Protein AF-C5LX23-F1 (afdb_monomer)

Sequence (315 aa):
GFYSQELVQLIERALPSSRPPINKESCIDGDNPIATDISQHPRLLVDLLNVLSRQRHFPPKFITAVEELINAANINSSAYSSNMTTNDWIRAFEIHLCAAVEGPPTVRKYLTQNDDVKAFFADNTSFVWYASQERDRTNFLHSDTCMQLNEAINALGWPLSLGNQLAEVYHLDMITSLNQPDSTSSSSNPSVLGSSLNYQQAGKRTAIVCIKEEDELRWYSPITRGQHQSTLDDPHNNIRLGHTRVMIGNSLTKVRHLHSLGWKVIPLWLSEWSELHTVDDRCKYLVERAQEAYAIGPATTDVYTSPIQQFNEAL

Nearest PDB structures (foldseek):
  8f6q-assembly1_A  TM=3.246E-01  e=2.254E+00  synthetic construct
  6epd-assembly1_Q  TM=2.650E-01  e=2.367E+00  Rattus norvegicus

pLDDT: mean 75.26, std 20.61, range [34.22, 97.5]

Foldseek 3Di:
DPDDPVVLVVLVVLQDDPDDPDPPDDDDDDDDPCSPNCLVVLLVLLVSLLVCLQVLHQDPSSLVSLVSSLVSCVVCVPVNVVNADLVSLLSNLSSLLSCCQRNDPVSVCCCLPPPSNLCSNVVGRLVSNLVVQVVVLVVLCPDPVLVLVVLLCVVVVPQKDQQPDQDLRHRFGIKRPPPPPPPVPDDDDDDDDDDDPPCVVVVAIETEDEQEPVQKDFDDDPPPPPDDDDDPPDPPPPVPVPGPIDGHDPSVSVCSSCLLVRYQYQYDYVVVVVPDDDSVSVNVVSVVSSVVSVVVHRDPHPPDDSSSVVSVVVD

Secondary structure (DSSP, 8-state):
--S-HHHHHHHHHHSPP-PPP--S-------------GGG-HHHHHHHHHHHHHTT---THHHHHHHHHHHHHHHSHHHHHHH--HHHHHHHHHHHHHHHHHS-HHHHHHHHH-HHHHHHHIIIIIHHHHHHHHHHHHHHHTSHHHHHHHHHHHHHT--EEE--S-BTTB--SEEE-TTS--GGGS-------S----GGGTTS-EEEEEE-GGGEE-------TT---S-S--TT-----TT--EE-HHHHHHHHHHHHTT-EEEEEEHHHHHT--SHHHHHHHHHHHHHHHHHH-S--------HHHHHHT--

Organism: Perkinsus marinus (strain ATCC 50983 / TXsc) (NCBI:txid423536)

Solvent-accessible surface area (backbone atoms only — not comparable to full-atom values): 19033 Å² total; per-residue (Å²): 118,97,66,56,73,67,54,55,52,52,53,59,68,61,44,59,70,86,73,71,82,82,69,94,77,75,92,80,91,72,97,62,79,82,72,70,62,46,71,81,37,59,63,60,48,39,51,51,47,31,55,30,29,77,60,64,48,77,57,89,48,48,61,56,41,51,49,44,55,51,49,42,42,69,78,37,44,69,66,42,55,75,70,48,50,74,68,50,32,32,41,46,38,46,30,53,53,37,26,60,72,64,36,56,71,70,56,19,49,47,59,76,67,35,63,71,52,42,48,49,40,55,77,69,12,42,62,61,36,52,54,48,36,53,47,52,45,52,52,42,70,76,30,69,64,43,55,54,48,52,51,24,37,59,74,69,66,49,71,59,40,70,40,88,52,63,61,94,79,44,62,40,62,28,26,45,60,84,80,62,74,80,74,84,82,70,82,93,80,92,80,86,90,78,87,74,73,81,62,87,62,75,85,57,52,33,33,38,42,76,34,51,64,92,25,48,42,77,84,67,78,82,82,68,88,83,66,89,85,81,76,92,83,46,96,84,62,72,78,70,71,73,84,58,72,40,72,32,68,66,52,37,54,52,52,51,50,40,24,66,72,58,28,42,60,27,70,40,49,47,67,66,53,71,73,47,89,46,60,66,56,43,37,53,49,52,52,52,36,44,51,54,39,57,72,70,48,63,60,86,76,70,89,68,76,62,66,60,60,59,49,64,74,69,108

Mean predicted aligned error: 11.94 Å

InterPro domains:
  IPR013584 RAP domain [PF08373] (245-288)
  IPR013584 RAP domain [SM00952] (234-289)

Radius of gyration: 23.72 Å; Cα contacts (8 Å, |Δi|>4): 310; chains: 1; bounding box: 56×61×71 Å

Structure (mmCIF, N/CA/C/O backbone):
data_AF-C5LX23-F1
#
_entry.id   AF-C5LX23-F1
#
loop_
_atom_site.group_PDB
_atom_site.id
_atom_site.type_symbol
_atom_site.label_atom_id
_atom_site.label_alt_id
_atom_site.label_comp_id
_atom_site.label_asym_id
_atom_site.label_entity_id
_atom_site.label_seq_id
_atom_site.pdbx_PDB_ins_code
_atom_site.Cartn_x
_atom_site.Cartn_y
_atom_site.Cartn_z
_atom_site.occupancy
_atom_site.B_iso_or_equiv
_atom_site.auth_seq_id
_atom_site.auth_comp_id
_atom_site.auth_asym_id
_atom_site.auth_atom_id
_atom_site.pdbx_PDB_model_num
ATOM 1 N N . GLY A 1 1 ? -11.612 4.494 -10.339 1.00 50.00 1 GLY A N 1
ATOM 2 C CA . GLY A 1 1 ? -10.227 5.001 -10.371 1.00 50.00 1 GLY A CA 1
ATOM 3 C C . GLY A 1 1 ? -10.259 6.496 -10.142 1.00 50.00 1 GLY A C 1
ATOM 4 O O . GLY A 1 1 ? -11.200 7.122 -10.604 1.00 50.00 1 GLY A O 1
ATOM 5 N N . PHE A 1 2 ? -9.300 7.041 -9.392 1.00 54.28 2 PHE A N 1
ATOM 6 C CA . PHE A 1 2 ? -9.324 8.433 -8.911 1.00 54.28 2 PHE A CA 1
ATOM 7 C C . PHE A 1 2 ? -8.905 9.485 -9.946 1.00 54.28 2 PHE A C 1
ATOM 9 O O . PHE A 1 2 ? -9.116 10.670 -9.722 1.00 54.28 2 PHE A O 1
ATOM 16 N N . TYR A 1 3 ? -8.353 9.067 -11.082 1.00 61.72 3 TYR A N 1
ATOM 17 C CA . TYR A 1 3 ? -7.909 9.974 -12.134 1.00 61.72 3 TYR A CA 1
ATOM 18 C C . TYR A 1 3 ? -8.867 9.963 -13.327 1.00 61.72 3 TYR A C 1
ATOM 20 O O . TYR A 1 3 ? -9.489 8.939 -13.627 1.00 61.72 3 TYR A O 1
ATOM 28 N N . SER A 1 4 ? -8.989 11.106 -14.007 1.00 71.69 4 SER A N 1
ATOM 29 C CA . SER A 1 4 ? -9.787 11.211 -15.228 1.00 71.69 4 SER A CA 1
ATOM 30 C C . SER A 1 4 ? -9.208 10.307 -16.321 1.00 71.69 4 SER A C 1
ATOM 32 O O . SER A 1 4 ? -7.999 10.087 -16.399 1.00 71.69 4 SER A O 1
ATOM 34 N N . GLN A 1 5 ? -10.075 9.791 -17.195 1.00 72.19 5 GLN A N 1
ATOM 35 C CA . GLN A 1 5 ? -9.656 9.018 -18.370 1.00 72.19 5 GLN A CA 1
ATOM 36 C C . GLN A 1 5 ? -8.670 9.809 -19.249 1.00 72.19 5 GLN A C 1
ATOM 38 O O . GLN A 1 5 ? -7.764 9.229 -19.836 1.00 72.19 5 GLN A O 1
ATOM 43 N N . GLU A 1 6 ? -8.807 11.136 -19.278 1.00 70.31 6 GLU A N 1
ATOM 44 C CA . GLU A 1 6 ? -7.893 12.054 -19.960 1.00 70.31 6 GLU A CA 1
ATOM 45 C C . GLU A 1 6 ? -6.482 12.028 -19.365 1.00 70.31 6 GLU A C 1
ATOM 47 O O . GLU A 1 6 ? -5.512 11.990 -20.118 1.00 70.31 6 GLU A O 1
ATOM 52 N N . LEU A 1 7 ? -6.343 11.987 -18.032 1.00 71.06 7 LEU A N 1
ATOM 53 C CA . LEU A 1 7 ? -5.024 11.886 -17.408 1.00 71.06 7 LEU A CA 1
ATOM 54 C C . LEU A 1 7 ? -4.378 10.532 -17.702 1.00 71.06 7 LEU A C 1
ATOM 56 O O . LEU A 1 7 ? -3.195 10.484 -18.017 1.00 71.06 7 LEU A O 1
ATOM 60 N N . VAL A 1 8 ? -5.148 9.442 -17.653 1.00 73.31 8 VAL A N 1
ATOM 61 C CA . VAL A 1 8 ? -4.633 8.108 -18.001 1.00 73.31 8 VAL A CA 1
ATOM 62 C C . VAL A 1 8 ? -4.129 8.088 -19.447 1.00 73.31 8 VAL A C 1
ATOM 64 O O . VAL A 1 8 ? -3.022 7.625 -19.700 1.00 73.31 8 VAL A O 1
ATOM 67 N N . GLN A 1 9 ? -4.880 8.669 -20.386 1.00 76.94 9 GLN A N 1
ATOM 68 C CA . GLN A 1 9 ? -4.447 8.796 -21.782 1.00 76.94 9 GLN A CA 1
ATOM 69 C C . GLN A 1 9 ? -3.207 9.687 -21.939 1.00 76.94 9 GLN A C 1
ATOM 71 O O . GLN A 1 9 ? -2.347 9.402 -22.771 1.00 76.94 9 GLN A O 1
ATOM 76 N N . LEU A 1 10 ? -3.093 10.762 -21.154 1.00 74.69 10 LEU A N 1
ATOM 77 C CA . LEU A 1 10 ? -1.909 11.620 -21.156 1.00 74.69 10 LEU A CA 1
ATOM 78 C C . LEU A 1 10 ? -0.673 10.855 -20.659 1.00 74.69 10 LEU A C 1
ATOM 80 O O . LEU A 1 10 ? 0.381 10.923 -21.287 1.00 74.69 10 LEU A O 1
ATOM 84 N N . ILE A 1 11 ? -0.829 10.077 -19.586 1.00 75.00 11 ILE A N 1
ATOM 85 C CA . ILE A 1 11 ? 0.209 9.201 -19.032 1.00 75.00 11 ILE A CA 1
ATOM 86 C C . ILE A 1 11 ? 0.632 8.148 -20.066 1.00 75.00 11 ILE A C 1
ATOM 88 O O . ILE A 1 11 ? 1.821 7.970 -20.311 1.00 75.00 11 ILE A O 1
ATOM 92 N N . GLU A 1 12 ? -0.315 7.491 -20.738 1.00 77.38 12 GLU A N 1
ATOM 93 C CA . GLU A 1 12 ? -0.017 6.504 -21.787 1.00 77.38 12 GLU A CA 1
ATOM 94 C C . GLU A 1 12 ? 0.739 7.091 -22.984 1.00 77.38 12 GLU A C 1
ATOM 96 O O . GLU A 1 12 ? 1.573 6.412 -23.590 1.00 77.38 12 GLU A O 1
ATOM 101 N N . ARG A 1 13 ? 0.445 8.345 -23.351 1.00 80.31 13 ARG A N 1
ATOM 102 C CA . ARG A 1 13 ? 1.173 9.060 -24.411 1.00 80.31 13 ARG A CA 1
ATOM 103 C C . ARG A 1 13 ? 2.596 9.406 -23.993 1.00 80.31 13 ARG A C 1
ATOM 105 O O . ARG A 1 13 ? 3.468 9.433 -24.854 1.00 80.31 13 ARG A O 1
ATOM 112 N N . ALA A 1 14 ? 2.811 9.650 -22.703 1.00 78.44 14 ALA A N 1
ATOM 113 C CA . ALA A 1 14 ? 4.125 9.911 -22.131 1.00 78.44 14 ALA A CA 1
ATOM 114 C C . ALA A 1 14 ? 4.976 8.634 -22.002 1.00 78.44 14 ALA A C 1
ATOM 116 O O . ALA A 1 14 ? 6.200 8.725 -21.937 1.00 78.44 14 ALA A O 1
ATOM 117 N N . LEU A 1 15 ? 4.357 7.444 -21.990 1.00 78.88 15 LEU A N 1
ATOM 118 C CA . LEU A 1 15 ? 5.107 6.193 -21.962 1.00 78.88 15 LEU A CA 1
ATOM 119 C C . LEU A 1 15 ? 5.906 5.989 -23.258 1.00 78.88 15 LEU A C 1
ATOM 121 O O . LEU A 1 15 ? 5.377 6.204 -24.361 1.00 78.88 15 LEU A O 1
ATOM 125 N N . PRO A 1 16 ? 7.146 5.493 -23.135 1.00 73.62 16 PRO A N 1
ATOM 126 C CA . PRO A 1 16 ? 7.976 5.178 -24.280 1.00 73.62 16 PRO A CA 1
ATOM 127 C C . PRO A 1 16 ? 7.274 4.210 -25.230 1.00 73.62 16 PRO A C 1
ATOM 129 O O . PRO A 1 16 ? 6.561 3.285 -24.834 1.00 73.62 16 PRO A O 1
ATOM 132 N N . SER A 1 17 ? 7.461 4.453 -26.521 1.00 74.06 17 SER A N 1
ATOM 133 C CA . SER A 1 17 ? 7.026 3.528 -27.564 1.00 74.06 17 SER A CA 1
ATOM 134 C C . SER A 1 17 ? 8.221 2.670 -27.946 1.00 74.06 17 SER A C 1
ATOM 136 O O . SER A 1 17 ? 9.327 3.198 -28.035 1.00 74.06 17 SER A O 1
ATOM 138 N N . SER A 1 18 ? 8.000 1.378 -28.200 1.00 59.44 18 SER A N 1
ATOM 139 C CA . SER A 1 18 ? 9.040 0.469 -28.688 1.00 59.44 18 SER A CA 1
ATOM 140 C C . SER A 1 18 ? 9.802 1.131 -29.836 1.00 59.44 18 SER A C 1
ATOM 142 O O . SER A 1 18 ? 9.225 1.352 -30.908 1.00 59.44 18 SER A O 1
ATOM 144 N N . ARG A 1 19 ? 11.072 1.492 -29.615 1.00 53.44 19 ARG A N 1
ATOM 145 C CA . ARG A 1 19 ? 11.899 2.030 -30.695 1.00 53.44 19 ARG A CA 1
ATOM 146 C C . ARG A 1 19 ? 12.062 0.923 -31.737 1.00 53.44 19 ARG A C 1
ATOM 148 O O . ARG A 1 19 ? 12.474 -0.178 -31.366 1.00 53.44 19 ARG A O 1
ATOM 155 N N . PRO A 1 20 ? 11.758 1.165 -33.024 1.00 44.88 20 PRO A N 1
ATOM 156 C CA . PRO A 1 20 ? 12.235 0.263 -34.059 1.00 44.88 20 PRO A CA 1
ATOM 157 C C . PRO A 1 20 ? 13.770 0.191 -33.960 1.00 44.88 20 PRO A C 1
ATOM 159 O O . PRO A 1 20 ? 14.397 1.185 -33.571 1.00 44.88 20 PRO A O 1
ATOM 162 N N . PRO A 1 21 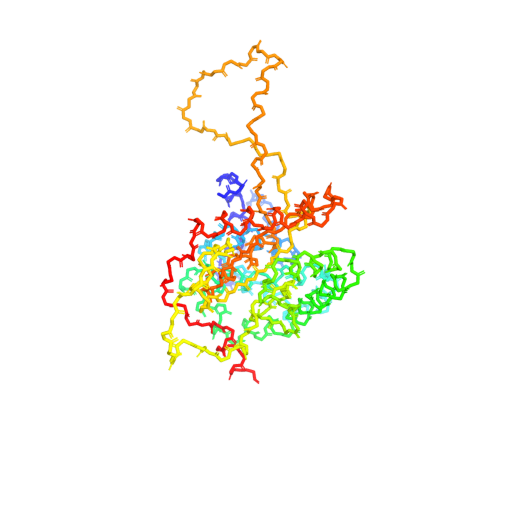? 14.390 -0.963 -34.267 1.00 40.81 21 PRO A N 1
ATOM 163 C CA . PRO A 1 21 ? 15.842 -1.078 -34.269 1.00 40.81 21 PRO A CA 1
ATOM 164 C C . PRO A 1 21 ? 16.421 0.051 -35.123 1.00 40.81 21 PRO A C 1
ATOM 166 O O . PRO A 1 21 ? 15.985 0.268 -36.254 1.00 40.81 21 PRO A O 1
ATOM 169 N N . ILE A 1 22 ? 17.349 0.812 -34.541 1.00 40.28 22 ILE A N 1
ATOM 170 C CA . ILE A 1 22 ? 17.957 1.984 -35.171 1.00 40.28 22 ILE A CA 1
ATOM 171 C C . ILE A 1 22 ? 18.726 1.506 -36.408 1.00 40.28 22 ILE A C 1
ATOM 173 O O . ILE A 1 22 ? 19.881 1.092 -36.314 1.00 40.28 22 ILE A O 1
ATOM 177 N N . ASN A 1 23 ? 18.093 1.580 -37.578 1.00 38.31 23 ASN A N 1
ATOM 178 C CA . ASN A 1 23 ? 18.816 1.668 -38.836 1.00 38.31 23 ASN A CA 1
ATOM 179 C C . ASN A 1 23 ? 19.460 3.055 -38.857 1.00 38.31 23 ASN A C 1
ATOM 181 O O . ASN A 1 23 ? 18.770 4.070 -38.819 1.00 38.31 23 ASN A O 1
ATOM 185 N N . LYS A 1 24 ? 20.794 3.092 -38.857 1.00 43.50 24 LYS A N 1
ATOM 186 C CA . LYS A 1 24 ? 21.628 4.298 -38.712 1.00 43.50 24 LYS A CA 1
ATOM 187 C C . LYS A 1 24 ? 21.532 5.314 -39.867 1.00 43.50 24 LYS A C 1
ATOM 189 O O . LYS A 1 24 ? 22.394 6.178 -39.975 1.00 43.50 24 LYS A O 1
ATOM 194 N N . GLU A 1 25 ? 20.510 5.266 -40.712 1.00 46.25 25 GLU A N 1
ATOM 195 C CA . GLU A 1 25 ? 20.443 6.077 -41.929 1.00 46.25 25 GLU A CA 1
ATOM 196 C C . GLU A 1 25 ? 19.033 6.625 -42.171 1.00 46.25 25 GLU A C 1
ATOM 198 O O . GLU A 1 25 ? 18.275 6.071 -42.956 1.00 46.25 25 GLU A O 1
ATOM 203 N N . SER A 1 26 ? 18.680 7.733 -41.515 1.00 41.72 26 SER A N 1
ATOM 204 C CA . SER A 1 26 ? 17.837 8.770 -42.133 1.00 41.72 26 SER A CA 1
ATOM 205 C C . SER A 1 26 ? 17.769 10.012 -41.243 1.00 41.72 26 SER A C 1
ATOM 207 O O . SER A 1 26 ? 17.066 10.033 -40.232 1.00 41.72 26 SER A O 1
ATOM 209 N N . CYS A 1 27 ? 18.480 11.063 -41.644 1.00 50.03 27 CYS A N 1
ATOM 210 C CA . CYS A 1 27 ? 18.099 12.435 -41.323 1.00 50.03 27 CYS A CA 1
ATOM 211 C C . CYS A 1 27 ? 16.785 12.745 -42.051 1.00 50.03 27 CYS A C 1
ATOM 213 O O . CYS A 1 27 ? 16.687 12.386 -43.220 1.00 50.03 27 CYS A O 1
ATOM 215 N N . ILE A 1 28 ? 15.828 13.416 -41.406 1.00 46.16 28 ILE A N 1
ATOM 216 C CA . ILE A 1 28 ? 14.979 14.467 -41.998 1.00 46.16 28 ILE A CA 1
ATOM 217 C C . ILE A 1 28 ? 14.244 15.192 -40.862 1.00 46.16 28 ILE A C 1
ATOM 219 O O . ILE A 1 28 ? 13.660 14.571 -39.973 1.00 46.16 28 ILE A O 1
ATOM 223 N N . ASP A 1 29 ? 14.314 16.517 -40.948 1.00 46.44 29 ASP A N 1
ATOM 224 C CA . ASP A 1 29 ? 13.649 17.526 -40.135 1.00 46.44 29 ASP A CA 1
ATOM 225 C C . ASP A 1 29 ? 12.117 17.426 -40.154 1.00 46.44 29 ASP A C 1
ATOM 227 O O . ASP A 1 29 ? 11.488 17.220 -41.194 1.00 46.44 29 ASP A O 1
ATOM 231 N N . GLY A 1 30 ? 11.516 17.679 -38.996 1.00 43.47 30 GLY A N 1
ATOM 232 C CA . GLY A 1 30 ? 10.097 17.964 -38.840 1.00 43.47 30 GLY A CA 1
ATOM 233 C C . GLY A 1 30 ? 9.795 18.234 -37.372 1.00 43.47 30 GLY A C 1
ATOM 234 O O . GLY A 1 30 ? 10.026 17.354 -36.545 1.00 43.47 30 GLY A O 1
ATOM 235 N N . ASP A 1 31 ? 9.318 19.445 -37.068 1.00 45.16 31 ASP A N 1
ATOM 236 C CA . ASP A 1 31 ? 8.918 19.932 -35.741 1.00 45.16 31 ASP A CA 1
ATOM 237 C C . ASP A 1 31 ? 7.881 19.005 -35.085 1.00 45.16 31 ASP A C 1
ATOM 239 O O . ASP A 1 31 ? 6.674 19.250 -35.101 1.00 45.16 31 ASP A O 1
ATOM 243 N N . ASN A 1 32 ? 8.350 17.914 -34.489 1.00 45.19 32 ASN A N 1
ATOM 244 C CA . ASN A 1 32 ? 7.603 17.197 -33.476 1.00 45.19 32 ASN A CA 1
ATOM 245 C C . ASN A 1 32 ? 7.859 17.906 -32.145 1.00 45.19 32 ASN A C 1
ATOM 247 O O . ASN A 1 32 ? 9.020 18.189 -31.829 1.00 45.19 32 ASN A O 1
ATOM 251 N N . PRO A 1 33 ? 6.810 18.192 -31.349 1.00 44.25 33 PRO A N 1
ATOM 252 C CA . PRO A 1 33 ? 7.003 18.704 -30.002 1.00 44.25 33 PRO A CA 1
ATOM 253 C C . PRO A 1 33 ? 7.965 17.756 -29.303 1.00 44.25 33 PRO A C 1
ATOM 255 O O . PRO A 1 33 ? 7.766 16.544 -29.378 1.00 44.25 33 PRO A O 1
ATOM 258 N N . ILE A 1 34 ? 9.022 18.320 -28.714 1.00 42.41 34 ILE A N 1
ATOM 259 C CA . ILE A 1 34 ? 10.090 17.618 -28.002 1.00 42.41 34 ILE A CA 1
ATOM 260 C C . ILE A 1 34 ? 9.422 16.595 -27.083 1.00 42.41 34 ILE A C 1
ATOM 262 O O . ILE A 1 34 ? 8.963 16.925 -25.991 1.00 42.41 34 ILE A O 1
ATOM 266 N N . ALA A 1 35 ? 9.297 15.358 -27.560 1.00 49.56 35 ALA A N 1
ATOM 267 C CA . ALA A 1 35 ? 8.923 14.234 -26.739 1.00 49.56 35 ALA A CA 1
ATOM 268 C C . ALA A 1 35 ? 10.180 13.991 -25.927 1.00 49.56 35 ALA A C 1
ATOM 270 O O . ALA A 1 35 ? 11.081 13.279 -26.369 1.00 49.56 35 ALA A O 1
ATOM 271 N N . THR A 1 36 ? 10.303 14.726 -24.820 1.00 56.09 36 THR A N 1
ATOM 272 C CA . THR A 1 36 ? 11.405 14.572 -23.887 1.00 56.09 36 THR A CA 1
ATOM 273 C C . THR A 1 36 ? 11.480 13.091 -23.586 1.00 56.09 36 THR A C 1
ATOM 275 O O . THR A 1 36 ? 10.500 12.502 -23.130 1.00 56.09 36 THR A O 1
ATOM 278 N N . ASP A 1 37 ? 12.604 12.490 -23.959 1.00 69.44 37 ASP A N 1
ATOM 279 C CA . ASP A 1 37 ? 12.843 11.064 -23.842 1.00 69.44 37 ASP A CA 1
ATOM 280 C C . ASP A 1 37 ? 12.725 10.709 -22.359 1.00 69.44 37 ASP A C 1
ATOM 282 O O . ASP A 1 37 ? 13.645 10.953 -21.582 1.00 69.44 37 ASP A O 1
ATOM 286 N N . ILE A 1 38 ? 11.547 10.241 -21.932 1.00 71.69 38 ILE A N 1
ATOM 287 C CA . ILE A 1 38 ? 11.219 10.035 -20.513 1.00 71.69 38 ILE A CA 1
ATOM 288 C C . ILE A 1 38 ? 12.176 9.025 -19.870 1.00 71.69 38 ILE A C 1
ATOM 290 O O . ILE A 1 38 ? 12.400 9.075 -18.661 1.00 71.69 38 ILE A O 1
ATOM 294 N N . SER A 1 39 ? 12.817 8.188 -20.690 1.00 67.62 39 SER A N 1
ATOM 295 C CA . SER A 1 39 ? 13.914 7.300 -20.304 1.00 67.62 39 SER A CA 1
ATOM 296 C C . SER A 1 39 ? 15.119 8.039 -19.692 1.00 67.62 39 SER A C 1
ATOM 298 O O . SER A 1 39 ? 15.841 7.471 -18.875 1.00 67.62 39 SER A O 1
ATOM 300 N N . GLN A 1 40 ? 15.309 9.327 -20.002 1.00 77.19 40 GLN A N 1
ATOM 301 C CA . GLN A 1 40 ? 16.340 10.192 -19.411 1.00 77.19 40 GLN A CA 1
ATOM 302 C C . GLN A 1 40 ? 15.930 10.759 -18.040 1.00 77.19 40 GLN A C 1
ATOM 304 O O . GLN A 1 40 ? 16.747 11.362 -17.342 1.00 77.19 40 GLN A O 1
ATOM 309 N N . HIS A 1 41 ? 14.677 10.552 -17.627 1.00 85.94 41 HIS A N 1
ATOM 310 C CA . HIS A 1 41 ? 14.108 11.043 -16.374 1.00 85.94 41 HIS A CA 1
ATOM 311 C C . HIS A 1 41 ? 13.521 9.888 -15.546 1.00 85.94 41 HIS A C 1
ATOM 313 O O . HIS A 1 41 ? 12.300 9.784 -15.394 1.00 85.94 41 HIS A O 1
ATOM 319 N N . PRO A 1 42 ? 14.370 9.035 -14.943 1.00 87.88 42 PRO A N 1
ATOM 320 C CA . PRO A 1 42 ? 13.928 7.797 -14.298 1.00 87.88 42 PRO A CA 1
ATOM 321 C C . PRO A 1 42 ? 12.912 8.010 -13.173 1.00 87.88 42 PRO A C 1
ATOM 323 O O . PRO A 1 42 ? 11.989 7.218 -13.020 1.00 87.88 42 PRO A O 1
ATOM 326 N N . ARG A 1 43 ? 13.002 9.126 -12.440 1.00 91.19 43 ARG A N 1
ATOM 327 C CA . ARG A 1 43 ? 12.016 9.483 -11.407 1.00 91.19 43 ARG A CA 1
ATOM 328 C C . ARG A 1 43 ? 10.609 9.659 -11.979 1.00 91.19 43 ARG A C 1
ATOM 330 O O . ARG A 1 43 ? 9.655 9.134 -11.418 1.00 91.19 43 ARG A O 1
ATOM 337 N N . LEU A 1 44 ? 10.487 10.362 -13.110 1.00 89.94 44 LEU A N 1
ATOM 338 C CA . LEU A 1 44 ? 9.198 10.570 -13.776 1.00 89.94 44 LEU A CA 1
ATOM 339 C C . LEU A 1 44 ? 8.638 9.246 -14.295 1.00 89.94 44 LEU A C 1
ATOM 341 O O . LEU A 1 44 ? 7.443 8.998 -14.166 1.00 89.94 44 LEU A O 1
ATOM 345 N N . LEU A 1 45 ? 9.499 8.383 -14.841 1.00 91.75 45 LEU A N 1
ATOM 346 C CA . LEU A 1 45 ? 9.102 7.053 -15.293 1.00 91.75 45 LEU A CA 1
ATOM 347 C C . LEU A 1 45 ? 8.577 6.192 -14.132 1.00 91.75 45 LEU A C 1
ATOM 349 O O . LEU A 1 45 ? 7.518 5.580 -14.263 1.00 91.75 45 LEU A O 1
ATOM 353 N N . VAL A 1 46 ? 9.258 6.203 -12.978 1.00 94.12 46 VAL A N 1
ATOM 354 C CA . VAL A 1 46 ? 8.791 5.529 -11.753 1.00 94.12 46 VAL A CA 1
ATOM 355 C C . VAL A 1 46 ? 7.463 6.100 -11.273 1.00 94.12 46 VAL A C 1
ATOM 357 O O . VAL A 1 46 ? 6.557 5.331 -10.962 1.00 94.12 46 VAL A O 1
ATOM 360 N N . ASP A 1 47 ? 7.309 7.423 -11.247 1.00 92.06 47 ASP A N 1
ATOM 361 C CA . ASP A 1 47 ? 6.059 8.070 -10.843 1.00 92.06 47 ASP A CA 1
ATOM 362 C C . ASP A 1 47 ? 4.889 7.655 -11.741 1.00 92.06 47 ASP A C 1
ATOM 364 O O . ASP A 1 47 ? 3.833 7.259 -11.240 1.00 92.06 47 ASP A O 1
ATOM 368 N N . LEU A 1 48 ? 5.089 7.681 -13.061 1.00 92.31 48 LEU A N 1
ATOM 369 C CA . LEU A 1 48 ? 4.084 7.275 -14.043 1.00 92.31 48 LEU A CA 1
ATOM 370 C C . LEU A 1 48 ? 3.702 5.802 -13.866 1.00 92.31 48 LEU A C 1
ATOM 372 O O . LEU A 1 48 ? 2.521 5.484 -13.730 1.00 92.31 48 LEU A O 1
ATOM 376 N N . LEU A 1 49 ? 4.686 4.902 -13.815 1.00 94.50 49 LEU A N 1
ATOM 377 C CA . LEU A 1 49 ? 4.449 3.469 -13.627 1.00 94.50 49 LEU A CA 1
ATOM 378 C C . LEU A 1 49 ? 3.776 3.160 -12.279 1.00 94.50 49 LEU A C 1
ATOM 380 O O . LEU A 1 49 ? 2.901 2.292 -12.206 1.00 94.50 49 LEU A O 1
ATOM 384 N N . ASN A 1 50 ? 4.131 3.879 -11.215 1.00 93.62 50 ASN A N 1
ATOM 385 C CA . ASN A 1 50 ? 3.514 3.727 -9.899 1.00 93.62 50 ASN A CA 1
ATOM 386 C C . ASN A 1 50 ? 2.046 4.185 -9.910 1.00 93.62 50 ASN A C 1
ATOM 388 O O . ASN A 1 50 ? 1.176 3.478 -9.404 1.00 93.62 50 ASN A O 1
ATOM 392 N N . VAL A 1 51 ? 1.729 5.320 -10.544 1.00 90.81 51 VAL A N 1
ATOM 393 C CA . VAL A 1 51 ? 0.332 5.762 -10.716 1.00 90.81 51 VAL A CA 1
ATOM 394 C C . VAL A 1 51 ? -0.469 4.718 -11.494 1.00 90.81 51 VAL A C 1
ATOM 396 O O . VAL A 1 51 ? -1.533 4.295 -11.040 1.00 90.81 51 VAL A O 1
ATOM 399 N N . LEU A 1 52 ? 0.062 4.251 -12.625 1.00 92.56 52 LEU A N 1
ATOM 400 C CA . LEU A 1 52 ? -0.586 3.248 -13.469 1.00 92.56 52 LEU A CA 1
ATOM 401 C C . LEU A 1 52 ? -0.873 1.944 -12.716 1.00 92.56 52 LEU A C 1
ATOM 403 O O . LEU A 1 52 ? -2.009 1.461 -12.702 1.00 92.56 52 LEU A O 1
ATOM 407 N N . SER A 1 53 ? 0.137 1.412 -12.031 1.00 92.31 53 SER A N 1
ATOM 408 C CA . SER A 1 53 ? 0.024 0.157 -11.289 1.00 92.31 53 SER A CA 1
ATOM 409 C C . SER A 1 53 ? -0.975 0.251 -10.128 1.00 92.31 53 SER A C 1
ATOM 411 O O . SER A 1 53 ? -1.837 -0.620 -10.005 1.00 92.31 53 SER A O 1
ATOM 413 N N . ARG A 1 54 ? -0.985 1.348 -9.357 1.00 88.06 54 ARG A N 1
ATOM 414 C CA . ARG A 1 54 ? -1.979 1.593 -8.285 1.00 88.06 54 ARG A CA 1
ATOM 415 C C . ARG A 1 54 ? -3.415 1.705 -8.797 1.00 88.06 54 ARG A C 1
ATOM 417 O O . ARG A 1 54 ? -4.375 1.381 -8.090 1.00 88.06 54 ARG A O 1
ATOM 424 N N . GLN A 1 55 ? -3.583 2.171 -10.031 1.00 86.31 55 GLN A N 1
ATOM 425 C CA . GLN A 1 55 ? -4.883 2.240 -10.692 1.00 86.31 55 GLN A CA 1
ATOM 426 C C . GLN A 1 55 ? -5.335 0.919 -11.316 1.00 86.31 55 GLN A C 1
ATOM 428 O O . GLN A 1 55 ? -6.450 0.874 -11.840 1.00 86.31 55 GLN A O 1
ATOM 433 N N . ARG A 1 56 ? -4.514 -0.138 -11.255 1.00 89.56 56 ARG A N 1
ATOM 434 C CA . ARG A 1 56 ? -4.707 -1.390 -12.003 1.00 89.56 56 ARG A CA 1
ATOM 435 C C . ARG A 1 56 ? -4.765 -1.168 -13.516 1.00 89.56 56 ARG A C 1
ATOM 437 O O . ARG A 1 56 ? -5.436 -1.909 -14.232 1.00 89.56 56 ARG A O 1
ATOM 444 N N . HIS A 1 57 ? -4.096 -0.124 -13.999 1.00 91.19 57 HIS A N 1
ATOM 445 C CA . HIS A 1 57 ? -4.064 0.217 -15.412 1.00 91.19 57 HIS A CA 1
ATOM 446 C C . HIS A 1 57 ? -2.733 -0.213 -16.012 1.00 91.19 57 HIS A C 1
ATOM 448 O O . HIS A 1 57 ? -1.703 0.411 -15.777 1.00 91.19 57 HIS A O 1
ATOM 454 N N . PHE A 1 58 ? -2.757 -1.292 -16.789 1.00 93.50 58 PHE A N 1
ATOM 455 C CA . PHE A 1 58 ? -1.561 -1.893 -17.373 1.00 93.50 58 PHE A CA 1
ATOM 456 C C . PHE A 1 58 ? -1.639 -1.830 -18.903 1.00 93.50 58 PHE A C 1
ATOM 458 O O . PHE A 1 58 ? -2.010 -2.821 -19.539 1.00 93.50 58 PHE A O 1
ATOM 465 N N . PRO A 1 59 ? -1.351 -0.664 -19.511 1.00 91.12 59 PRO A N 1
ATOM 466 C CA . PRO A 1 59 ? -1.397 -0.518 -20.961 1.00 91.12 59 PRO A CA 1
ATOM 467 C C . PRO A 1 59 ? -0.357 -1.422 -21.638 1.00 91.12 59 PRO A C 1
ATOM 469 O O . PRO A 1 59 ? 0.633 -1.790 -21.005 1.00 91.12 59 PRO A O 1
ATOM 472 N N . PRO A 1 60 ? -0.492 -1.724 -22.943 1.00 88.25 60 PRO A N 1
ATOM 473 C CA . PRO A 1 60 ? 0.492 -2.534 -23.667 1.00 88.25 60 PRO A CA 1
ATOM 474 C C . PRO A 1 60 ? 1.938 -2.026 -23.532 1.00 88.25 60 PRO A C 1
ATOM 476 O O . PRO A 1 60 ? 2.869 -2.821 -23.463 1.00 88.25 60 PRO A O 1
ATOM 479 N N . LYS A 1 61 ? 2.122 -0.702 -23.422 1.00 91.38 61 LYS A N 1
ATOM 480 C CA . LYS A 1 61 ? 3.429 -0.051 -23.232 1.00 91.38 61 LYS A CA 1
ATOM 481 C C . LYS A 1 61 ? 4.013 -0.183 -21.819 1.00 91.38 61 LYS A C 1
ATOM 483 O O . LYS A 1 61 ? 5.148 0.221 -21.603 1.00 91.38 61 LYS A O 1
ATOM 488 N N . PHE A 1 62 ? 3.263 -0.711 -20.851 1.00 94.38 62 PHE A N 1
ATOM 489 C CA . PHE A 1 62 ? 3.705 -0.812 -19.458 1.00 94.38 62 PHE A CA 1
ATOM 490 C C . PHE A 1 62 ? 4.970 -1.667 -19.323 1.00 94.38 62 PHE A C 1
ATOM 492 O O . PHE A 1 62 ? 5.911 -1.258 -18.654 1.00 94.38 62 PHE A O 1
ATOM 499 N N . ILE A 1 63 ? 5.016 -2.822 -19.997 1.00 94.56 63 ILE A N 1
ATOM 500 C CA . ILE A 1 63 ? 6.188 -3.711 -19.976 1.00 94.56 63 ILE A CA 1
ATOM 501 C C . ILE A 1 63 ? 7.403 -3.010 -20.592 1.00 94.56 63 ILE A C 1
ATOM 503 O O . ILE A 1 63 ? 8.453 -2.974 -19.964 1.00 94.56 63 ILE A O 1
ATOM 507 N N . THR A 1 64 ? 7.243 -2.369 -21.754 1.00 93.06 64 THR A N 1
ATOM 508 C CA . THR A 1 64 ? 8.321 -1.606 -22.407 1.00 93.06 64 THR A CA 1
ATOM 509 C C . THR A 1 64 ? 8.860 -0.492 -21.510 1.00 93.06 64 THR A C 1
ATOM 511 O O . THR A 1 64 ? 10.063 -0.282 -21.424 1.00 93.06 64 THR A O 1
ATOM 514 N N . ALA A 1 65 ? 7.983 0.203 -20.788 1.00 93.19 65 ALA A N 1
ATOM 515 C CA . ALA A 1 65 ? 8.387 1.225 -19.833 1.00 93.19 65 ALA A CA 1
ATOM 516 C C . ALA A 1 65 ? 9.162 0.648 -18.630 1.00 93.19 65 ALA A C 1
ATOM 518 O O . ALA A 1 65 ? 10.106 1.276 -18.156 1.00 93.19 65 ALA A O 1
ATOM 519 N N . VAL A 1 66 ? 8.815 -0.554 -18.157 1.00 93.88 66 VAL A N 1
ATOM 520 C CA . VAL A 1 66 ? 9.602 -1.264 -17.132 1.00 93.88 66 VAL A CA 1
ATOM 521 C C . VAL A 1 66 ? 10.963 -1.700 -17.684 1.00 93.88 66 VAL A C 1
ATOM 523 O O . VAL A 1 66 ? 11.971 -1.547 -17.002 1.00 93.88 66 VAL A O 1
ATOM 526 N N . GLU A 1 67 ? 11.024 -2.189 -18.920 1.00 92.75 67 GLU A N 1
ATOM 527 C CA . GLU A 1 67 ? 12.285 -2.546 -19.587 1.00 92.75 67 GLU A CA 1
ATOM 528 C C . GLU A 1 67 ? 13.221 -1.349 -19.704 1.00 92.75 67 GLU A C 1
ATOM 530 O O . GLU A 1 67 ? 14.412 -1.458 -19.423 1.00 92.75 67 GLU A O 1
ATOM 535 N N . GLU A 1 68 ? 12.694 -0.185 -20.077 1.00 90.56 68 GLU A N 1
ATOM 536 C CA . GLU A 1 68 ? 13.485 1.041 -20.133 1.00 90.56 68 GLU A CA 1
ATOM 537 C C . GLU A 1 68 ? 13.991 1.476 -18.761 1.00 90.56 68 GLU A C 1
ATOM 539 O O . GLU A 1 68 ? 15.140 1.902 -18.654 1.00 90.56 68 GLU A O 1
ATOM 544 N N . LEU A 1 69 ? 13.179 1.317 -17.713 1.00 90.94 69 LEU A N 1
ATOM 545 C CA . LEU A 1 69 ? 13.597 1.577 -16.338 1.00 90.94 69 LEU A CA 1
ATOM 546 C C . LEU A 1 69 ? 14.807 0.709 -15.950 1.00 90.94 69 LEU A C 1
ATOM 548 O O . LEU A 1 69 ? 15.801 1.221 -15.433 1.00 90.94 69 LEU A O 1
ATOM 552 N N . ILE A 1 70 ? 14.741 -0.591 -16.251 1.00 91.25 70 ILE A N 1
ATOM 553 C CA . ILE A 1 70 ? 15.808 -1.562 -15.970 1.00 91.25 70 ILE A CA 1
ATOM 554 C C . ILE A 1 70 ? 17.059 -1.242 -16.797 1.00 91.25 70 ILE A C 1
ATOM 556 O O . ILE A 1 70 ? 18.167 -1.163 -16.266 1.00 91.25 70 ILE A O 1
ATOM 560 N N . ASN A 1 71 ? 16.890 -0.998 -18.096 1.00 88.94 71 ASN A N 1
ATOM 561 C CA . ASN A 1 71 ? 17.993 -0.676 -18.997 1.00 88.94 71 ASN A CA 1
ATOM 562 C C . ASN A 1 71 ? 18.704 0.618 -18.586 1.00 88.94 71 ASN A C 1
ATOM 564 O O . ASN A 1 71 ? 19.935 0.674 -18.591 1.00 88.94 71 ASN A O 1
ATOM 568 N N . ALA A 1 72 ? 17.953 1.648 -18.190 1.00 84.88 72 ALA A N 1
ATOM 569 C CA . ALA A 1 72 ? 18.515 2.906 -17.713 1.00 84.88 72 ALA A CA 1
ATOM 570 C C . ALA A 1 72 ? 19.344 2.715 -16.432 1.00 84.88 72 ALA A C 1
ATOM 572 O O . ALA A 1 72 ? 20.421 3.308 -16.311 1.00 84.88 72 ALA A O 1
ATOM 573 N N . ALA A 1 73 ? 18.888 1.855 -15.516 1.00 86.19 73 ALA A N 1
ATOM 574 C CA . ALA A 1 73 ? 19.630 1.512 -14.307 1.00 86.19 73 ALA A CA 1
ATOM 575 C C . ALA A 1 73 ? 20.915 0.721 -14.605 1.00 86.19 73 ALA A C 1
ATOM 577 O O . ALA A 1 73 ? 21.948 0.984 -13.990 1.00 86.19 73 ALA A O 1
ATOM 578 N N . ASN A 1 74 ? 20.886 -0.185 -15.586 1.00 84.38 74 ASN A N 1
ATOM 579 C CA . ASN A 1 74 ? 22.045 -1.002 -15.957 1.00 84.38 74 ASN A CA 1
ATOM 580 C C . ASN A 1 74 ? 23.119 -0.211 -16.720 1.00 84.38 74 ASN A C 1
ATOM 582 O O . ASN A 1 74 ? 24.309 -0.372 -16.457 1.00 84.38 74 ASN A O 1
ATOM 586 N N . ILE A 1 75 ? 22.723 0.658 -17.656 1.00 81.19 75 ILE A N 1
ATOM 587 C CA . ILE A 1 75 ? 23.667 1.402 -18.509 1.00 81.19 75 ILE A CA 1
ATOM 588 C C . ILE A 1 75 ? 24.351 2.536 -17.732 1.00 81.19 75 ILE A C 1
ATOM 590 O O . ILE A 1 75 ? 25.542 2.776 -17.913 1.00 81.19 75 ILE A O 1
ATOM 594 N N . ASN A 1 76 ? 23.615 3.227 -16.855 1.00 76.31 76 ASN A N 1
ATOM 595 C CA . ASN A 1 76 ? 24.077 4.437 -16.169 1.00 76.31 76 ASN A CA 1
ATOM 596 C C . ASN A 1 76 ? 23.978 4.319 -14.640 1.00 76.31 76 ASN A C 1
ATOM 598 O O . ASN A 1 76 ? 23.586 5.278 -13.977 1.00 76.31 76 ASN A O 1
ATOM 602 N N . SER A 1 77 ? 24.338 3.164 -14.071 1.00 75.50 77 SER A N 1
ATOM 603 C CA . SER A 1 77 ? 24.129 2.826 -12.650 1.00 75.50 77 SER A CA 1
ATOM 604 C C . SER A 1 77 ? 24.512 3.937 -11.655 1.00 75.50 77 SER A C 1
ATOM 606 O O . SER A 1 77 ? 23.740 4.231 -10.739 1.00 75.50 77 SER A O 1
ATOM 608 N N . SER A 1 78 ? 25.639 4.634 -11.856 1.00 74.25 78 SER A N 1
ATOM 609 C CA . SER A 1 78 ? 26.078 5.716 -10.960 1.00 74.25 78 SER A CA 1
ATOM 610 C C . SER A 1 78 ? 25.196 6.970 -11.035 1.00 74.25 78 SER A C 1
ATOM 612 O O . SER A 1 78 ? 24.770 7.477 -9.999 1.00 74.25 78 SER A O 1
ATOM 614 N N . ALA A 1 79 ? 24.879 7.448 -12.243 1.00 72.88 79 ALA A N 1
ATOM 615 C CA . ALA A 1 79 ? 24.027 8.621 -12.458 1.00 72.88 79 ALA A CA 1
ATOM 616 C C 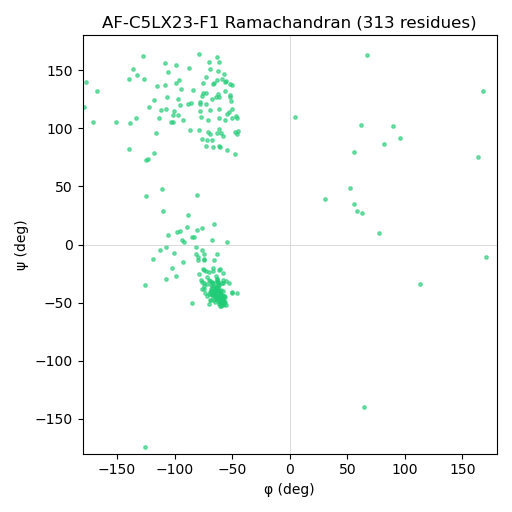. ALA A 1 79 ? 22.551 8.331 -12.137 1.00 72.88 79 ALA A C 1
ATOM 618 O O . ALA A 1 79 ? 21.818 9.192 -11.649 1.00 72.88 79 ALA A O 1
ATOM 619 N N . TYR A 1 80 ? 22.117 7.099 -12.395 1.00 77.75 80 TYR A N 1
ATOM 620 C CA . TYR A 1 80 ? 20.781 6.623 -12.075 1.00 77.75 80 TYR A CA 1
ATOM 621 C C . TYR A 1 80 ? 20.571 6.598 -10.558 1.00 77.75 80 TYR A C 1
ATOM 623 O O . TYR A 1 80 ? 19.615 7.186 -10.049 1.00 77.75 80 TYR A O 1
ATOM 631 N N . SER A 1 81 ? 21.519 6.006 -9.826 1.00 75.81 81 SER A N 1
ATOM 632 C CA . SER A 1 81 ? 21.468 5.923 -8.365 1.00 75.81 81 SER A CA 1
ATOM 633 C C . SER A 1 81 ? 21.556 7.293 -7.694 1.00 75.81 81 SER A C 1
ATOM 635 O O . SER A 1 81 ? 20.863 7.521 -6.708 1.00 75.81 81 SER A O 1
ATOM 637 N N . SER A 1 82 ? 22.342 8.233 -8.235 1.00 80.00 82 SER A N 1
ATOM 638 C CA . SER A 1 82 ? 22.441 9.589 -7.673 1.00 80.00 82 SER A CA 1
ATOM 639 C C . SER A 1 82 ? 21.174 10.428 -7.860 1.00 80.00 82 SER A C 1
ATOM 641 O O . SER A 1 82 ? 20.951 11.371 -7.105 1.00 80.00 82 SER A O 1
ATOM 643 N N . ASN A 1 83 ? 20.349 10.104 -8.859 1.00 85.19 83 ASN A N 1
ATOM 644 C CA . ASN A 1 83 ? 19.128 10.848 -9.167 1.00 85.19 83 ASN A CA 1
ATOM 645 C C . ASN A 1 83 ? 17.884 10.285 -8.469 1.00 85.19 83 ASN A C 1
ATOM 647 O O . ASN A 1 83 ? 16.860 10.962 -8.428 1.00 85.19 83 ASN A O 1
ATOM 651 N N . MET A 1 84 ? 17.947 9.070 -7.928 1.00 89.75 84 MET A N 1
ATOM 652 C CA . MET A 1 84 ? 16.820 8.403 -7.278 1.00 89.75 84 MET A CA 1
ATOM 653 C C . MET A 1 84 ? 16.880 8.585 -5.760 1.00 89.75 84 MET A C 1
ATOM 655 O O . MET A 1 84 ? 17.865 8.245 -5.109 1.00 89.75 84 MET A O 1
ATOM 659 N N . THR A 1 85 ? 15.804 9.100 -5.170 1.00 93.12 85 THR A N 1
ATOM 660 C CA . THR A 1 85 ? 15.657 9.172 -3.711 1.00 93.12 85 THR A CA 1
ATOM 661 C C . THR A 1 85 ? 15.236 7.820 -3.129 1.00 93.12 85 THR A C 1
ATOM 663 O O . THR A 1 85 ? 14.709 6.960 -3.833 1.00 93.12 85 THR A O 1
ATOM 666 N N . THR A 1 86 ? 15.374 7.644 -1.812 1.00 91.94 86 THR A N 1
ATOM 667 C CA . THR A 1 86 ? 14.836 6.476 -1.089 1.00 91.94 86 THR A CA 1
ATOM 668 C C . THR A 1 86 ? 13.358 6.225 -1.415 1.00 91.94 86 THR A C 1
ATOM 670 O O . THR A 1 86 ? 12.966 5.087 -1.651 1.00 91.94 86 THR A O 1
ATOM 673 N N . ASN A 1 87 ? 12.542 7.283 -1.491 1.00 92.69 87 ASN A N 1
ATOM 674 C CA . ASN A 1 87 ? 11.118 7.166 -1.814 1.00 92.69 87 ASN A CA 1
ATOM 675 C C . ASN A 1 87 ? 10.877 6.758 -3.272 1.00 92.69 87 ASN A C 1
ATOM 677 O O . ASN A 1 87 ? 9.892 6.083 -3.560 1.00 92.69 87 ASN A O 1
ATOM 681 N N . ASP A 1 88 ? 11.761 7.141 -4.193 1.00 94.19 88 ASP A N 1
ATOM 682 C CA . ASP A 1 88 ? 11.673 6.703 -5.587 1.00 94.19 88 ASP A CA 1
ATOM 683 C C . ASP A 1 88 ? 11.931 5.193 -5.687 1.00 94.19 88 ASP A C 1
ATOM 685 O O . ASP A 1 88 ? 11.201 4.487 -6.375 1.00 94.19 88 ASP A O 1
ATOM 689 N N . TRP A 1 89 ? 12.893 4.666 -4.926 1.00 94.06 89 TRP A N 1
ATOM 690 C CA . TRP A 1 89 ? 13.165 3.227 -4.873 1.00 94.06 89 TRP A CA 1
ATOM 691 C C . TRP A 1 89 ? 12.054 2.412 -4.207 1.00 94.06 89 TRP A C 1
ATOM 693 O O . TRP A 1 89 ? 11.709 1.337 -4.694 1.00 94.06 89 TRP A O 1
ATOM 703 N N . ILE A 1 90 ? 11.443 2.943 -3.144 1.00 93.31 90 ILE A N 1
ATOM 704 C CA . ILE A 1 90 ? 10.250 2.340 -2.526 1.00 93.31 90 ILE A CA 1
ATOM 705 C C . ILE A 1 90 ? 9.123 2.251 -3.560 1.00 93.31 90 ILE A C 1
ATOM 707 O O . ILE A 1 90 ? 8.560 1.176 -3.760 1.00 93.31 90 ILE A O 1
ATOM 711 N N . ARG A 1 91 ? 8.841 3.352 -4.271 1.00 93.81 91 ARG A N 1
ATOM 712 C CA . ARG A 1 91 ? 7.822 3.387 -5.331 1.00 93.81 91 ARG A CA 1
ATOM 713 C C . ARG A 1 91 ? 8.151 2.445 -6.481 1.00 93.81 91 ARG A C 1
ATOM 715 O O . ARG A 1 91 ? 7.246 1.816 -7.017 1.00 93.81 91 ARG A O 1
ATOM 722 N N . ALA A 1 92 ? 9.428 2.295 -6.831 1.00 94.25 92 ALA A N 1
ATOM 723 C CA . ALA A 1 92 ? 9.848 1.332 -7.837 1.00 94.25 92 ALA A CA 1
ATOM 724 C C . ALA A 1 92 ? 9.461 -0.102 -7.435 1.00 94.25 92 ALA A C 1
ATOM 726 O O . ALA A 1 92 ? 8.829 -0.801 -8.223 1.00 94.25 92 ALA A O 1
ATOM 727 N N . PHE A 1 93 ? 9.739 -0.520 -6.196 1.00 94.06 93 PHE A N 1
ATOM 728 C CA . PHE A 1 93 ? 9.318 -1.844 -5.720 1.00 94.06 93 PHE A CA 1
ATOM 729 C C . PHE A 1 93 ? 7.789 -1.987 -5.630 1.00 94.06 93 PHE A C 1
ATOM 731 O O . PHE A 1 93 ? 7.241 -3.053 -5.910 1.00 94.06 93 PHE A O 1
ATOM 738 N N . GLU A 1 94 ? 7.065 -0.914 -5.303 1.00 92.31 94 GLU A N 1
ATOM 739 C CA . GLU A 1 94 ? 5.597 -0.929 -5.301 1.00 92.31 94 GLU A CA 1
ATOM 740 C C . GLU A 1 94 ? 5.002 -1.212 -6.689 1.00 92.31 94 GLU A C 1
ATOM 742 O O . GLU A 1 94 ? 3.970 -1.881 -6.758 1.00 92.31 94 GLU A O 1
ATOM 747 N N . ILE A 1 95 ? 5.653 -0.786 -7.783 1.00 94.00 95 ILE A N 1
ATOM 748 C CA . ILE A 1 95 ? 5.251 -1.149 -9.156 1.00 94.00 95 ILE A CA 1
ATOM 749 C C . ILE A 1 95 ? 5.241 -2.674 -9.306 1.00 94.00 95 ILE A C 1
ATOM 751 O O . ILE A 1 95 ? 4.252 -3.239 -9.781 1.00 94.00 95 ILE A O 1
ATOM 755 N N . HIS A 1 96 ? 6.323 -3.335 -8.875 1.00 92.38 96 HIS A N 1
ATOM 756 C CA . HIS A 1 96 ? 6.446 -4.791 -8.904 1.00 92.38 96 HIS A CA 1
ATOM 757 C C . HIS A 1 96 ? 5.349 -5.457 -8.070 1.00 92.38 96 HIS A C 1
ATOM 759 O O . HIS A 1 96 ? 4.631 -6.312 -8.587 1.00 92.38 96 HIS A O 1
ATOM 765 N N . LEU A 1 97 ? 5.152 -5.022 -6.820 1.00 89.25 97 LEU A N 1
ATOM 766 C CA . LEU A 1 97 ? 4.128 -5.585 -5.933 1.00 89.25 97 LEU A CA 1
ATOM 767 C C . LEU A 1 97 ? 2.711 -5.425 -6.497 1.00 89.25 97 LEU A C 1
ATOM 769 O O . LEU A 1 97 ? 1.966 -6.400 -6.583 1.00 89.25 97 LEU A O 1
ATOM 773 N N . CYS A 1 98 ? 2.333 -4.218 -6.926 1.00 90.31 98 CYS A N 1
ATOM 774 C CA . CYS A 1 98 ? 0.996 -3.952 -7.464 1.00 90.31 98 CYS A CA 1
ATOM 775 C C . CYS A 1 98 ? 0.716 -4.807 -8.701 1.00 90.31 98 CYS A C 1
ATOM 777 O O . CYS A 1 98 ? -0.372 -5.358 -8.858 1.00 90.31 98 CYS A O 1
ATOM 779 N N . ALA A 1 99 ? 1.702 -4.946 -9.580 1.00 90.50 99 ALA A N 1
ATOM 780 C CA . ALA A 1 99 ? 1.551 -5.712 -10.802 1.00 90.50 99 ALA A CA 1
ATOM 781 C C . ALA A 1 99 ? 1.613 -7.235 -10.575 1.00 90.50 99 ALA A C 1
ATOM 783 O O . ALA A 1 99 ? 0.933 -7.984 -11.278 1.00 90.50 99 ALA A O 1
ATOM 784 N N . ALA A 1 100 ? 2.362 -7.707 -9.574 1.00 86.81 100 ALA A N 1
ATOM 785 C CA . ALA A 1 100 ? 2.372 -9.113 -9.173 1.00 86.81 100 ALA A CA 1
ATOM 786 C C . ALA A 1 100 ? 1.005 -9.557 -8.619 1.00 86.81 100 ALA A C 1
ATOM 788 O O . ALA A 1 100 ? 0.532 -10.650 -8.930 1.00 86.81 100 ALA A O 1
ATOM 789 N N . VAL A 1 101 ? 0.345 -8.685 -7.853 1.00 84.44 101 VAL A N 1
ATOM 790 C CA . VAL A 1 101 ? -0.943 -8.976 -7.206 1.00 84.44 101 VAL A CA 1
ATOM 791 C C . VAL A 1 101 ? -2.119 -8.723 -8.154 1.00 84.44 101 VAL A C 1
ATOM 793 O O . VAL A 1 101 ? -2.986 -9.577 -8.334 1.00 84.44 101 VAL A O 1
ATOM 796 N N . GLU A 1 102 ? -2.151 -7.550 -8.786 1.00 86.44 102 GLU A N 1
ATOM 797 C CA . GLU A 1 102 ? -3.328 -7.028 -9.497 1.00 86.44 102 GLU A CA 1
ATOM 798 C C . GLU A 1 102 ? -3.131 -6.940 -11.014 1.00 86.44 102 GLU A C 1
ATOM 800 O O . GLU A 1 102 ? -4.069 -6.611 -11.743 1.00 86.44 102 GLU A O 1
ATOM 805 N N . GLY A 1 103 ? -1.925 -7.232 -11.507 1.00 90.12 103 GLY A N 1
ATOM 806 C CA . GLY A 1 103 ? -1.616 -7.189 -12.930 1.00 90.12 103 GLY A CA 1
ATOM 807 C C . GLY A 1 103 ? -2.316 -8.294 -13.722 1.00 90.12 103 GLY A C 1
ATOM 808 O O . GLY A 1 103 ? -2.565 -9.386 -13.186 1.00 90.12 103 GLY A O 1
ATOM 809 N N . PRO A 1 104 ? -2.607 -8.049 -15.016 1.00 93.19 104 PRO A N 1
ATOM 810 C CA . PRO A 1 104 ? -3.100 -9.084 -15.915 1.00 93.19 104 PRO A CA 1
ATOM 811 C C . PRO A 1 104 ? -2.061 -10.209 -16.053 1.00 93.19 104 PRO A C 1
ATOM 813 O O . PRO A 1 104 ? -0.866 -9.954 -15.869 1.00 93.19 104 PRO A O 1
ATOM 816 N N . PRO A 1 105 ? -2.471 -11.437 -16.432 1.00 92.94 105 PRO A N 1
ATOM 817 C CA . PRO A 1 105 ? -1.584 -12.602 -16.459 1.00 92.94 105 PRO A CA 1
ATOM 818 C C . PRO A 1 105 ? -0.257 -12.368 -17.189 1.00 92.94 105 PRO A C 1
ATOM 820 O O . PRO A 1 105 ? 0.789 -12.770 -16.692 1.00 92.94 105 PRO A O 1
ATOM 823 N N . THR A 1 106 ? -0.273 -11.661 -18.323 1.00 94.38 106 THR A N 1
ATOM 824 C CA . THR A 1 106 ? 0.936 -11.336 -19.096 1.00 94.38 106 THR A CA 1
ATOM 825 C C . THR A 1 106 ? 1.917 -10.458 -18.318 1.00 94.38 106 THR A C 1
ATOM 827 O O . THR A 1 106 ? 3.106 -10.760 -18.277 1.00 94.38 106 THR A O 1
ATOM 830 N N . VAL A 1 107 ? 1.426 -9.395 -17.675 1.00 94.50 107 VAL A N 1
ATOM 831 C CA . VAL A 1 107 ? 2.258 -8.458 -16.902 1.00 94.50 107 VAL A CA 1
ATOM 832 C C . VAL A 1 107 ? 2.770 -9.127 -15.634 1.00 94.50 107 VAL A C 1
ATOM 834 O O . VAL A 1 107 ? 3.954 -9.025 -15.326 1.00 94.50 107 VAL A O 1
ATOM 837 N N . ARG A 1 108 ? 1.903 -9.874 -14.943 1.00 93.25 108 ARG A N 1
ATOM 838 C CA . ARG A 1 108 ? 2.279 -10.655 -13.763 1.00 93.25 108 ARG A CA 1
ATOM 839 C C . ARG A 1 108 ? 3.382 -11.646 -14.100 1.00 93.25 108 ARG A C 1
ATOM 841 O O . ARG A 1 108 ? 4.411 -11.649 -13.435 1.00 93.25 108 ARG A O 1
ATOM 848 N N . LYS A 1 109 ? 3.192 -12.445 -15.156 1.00 92.25 109 LYS A N 1
ATOM 849 C CA . LYS A 1 109 ? 4.181 -13.417 -15.629 1.00 92.25 109 LYS A CA 1
ATOM 850 C C . LYS A 1 109 ? 5.511 -12.734 -15.929 1.00 92.25 109 LYS A C 1
ATOM 852 O O . LYS A 1 109 ? 6.537 -13.182 -15.440 1.00 92.25 109 LYS A O 1
ATOM 857 N N . TYR A 1 110 ? 5.483 -11.639 -16.686 1.00 93.31 110 TYR A N 1
ATOM 858 C CA . TYR A 1 110 ? 6.690 -10.898 -17.034 1.00 93.31 110 TYR A CA 1
ATOM 859 C C . TYR A 1 110 ? 7.443 -10.416 -15.787 1.00 93.31 110 TYR A C 1
ATOM 861 O O . TYR A 1 110 ? 8.613 -10.731 -15.619 1.00 93.31 110 TYR A O 1
ATOM 869 N N . LEU A 1 111 ? 6.765 -9.729 -14.865 1.00 90.75 111 LEU A N 1
ATOM 870 C CA . LEU A 1 111 ? 7.420 -9.125 -13.702 1.00 90.75 111 LEU A CA 1
ATOM 871 C C . LEU A 1 111 ? 7.867 -10.124 -12.632 1.00 90.75 111 LEU A C 1
ATOM 873 O O . LEU A 1 111 ? 8.742 -9.793 -11.838 1.00 90.75 111 LEU A O 1
ATOM 877 N N . THR A 1 112 ? 7.256 -11.309 -12.577 1.00 87.06 112 THR A N 1
ATOM 878 C CA . THR A 1 112 ? 7.551 -12.325 -11.550 1.00 87.06 112 THR A CA 1
ATOM 879 C C . THR A 1 112 ? 8.440 -13.460 -12.048 1.00 87.06 112 THR A C 1
ATOM 881 O O . THR A 1 112 ? 9.041 -14.141 -11.223 1.00 87.06 112 THR A O 1
ATOM 884 N N . GLN A 1 113 ? 8.534 -13.679 -13.365 1.00 90.38 113 GLN A N 1
ATOM 885 C CA . GLN A 1 113 ? 9.270 -14.810 -13.950 1.00 90.38 113 GLN A CA 1
ATOM 886 C C . GLN A 1 113 ? 10.427 -14.399 -14.865 1.00 90.38 113 GLN A C 1
ATOM 888 O O . GLN A 1 113 ? 11.215 -15.262 -15.231 1.00 90.38 113 GLN A O 1
ATOM 893 N N . ASN A 1 114 ? 10.537 -13.131 -15.273 1.00 94.12 114 ASN A N 1
ATOM 894 C CA . ASN A 1 114 ? 11.701 -12.669 -16.028 1.00 94.12 114 ASN A CA 1
ATOM 895 C C . ASN A 1 114 ? 12.884 -12.441 -15.071 1.00 94.12 114 ASN A C 1
ATOM 897 O O . ASN A 1 114 ? 12.770 -11.653 -14.130 1.00 94.12 114 ASN A O 1
ATOM 901 N N . ASP A 1 115 ? 14.005 -13.119 -15.315 1.00 93.19 115 ASP A N 1
ATOM 902 C CA . ASP A 1 115 ? 15.169 -13.094 -14.423 1.00 93.19 115 ASP A CA 1
ATOM 903 C C . ASP A 1 115 ? 15.820 -11.710 -14.322 1.00 93.19 115 ASP A C 1
ATOM 905 O O . ASP A 1 115 ? 16.154 -11.287 -13.216 1.00 93.19 115 ASP A O 1
ATOM 909 N N . ASP A 1 116 ? 15.914 -10.962 -15.425 1.00 91.75 116 ASP A N 1
ATOM 910 C CA . ASP A 1 116 ? 16.487 -9.609 -15.426 1.00 91.75 116 ASP A CA 1
ATOM 911 C C . ASP A 1 116 ? 15.629 -8.649 -14.593 1.00 91.75 116 ASP A C 1
ATOM 913 O O . ASP A 1 116 ? 16.135 -7.830 -13.822 1.00 91.75 116 ASP A O 1
ATOM 917 N N . VAL A 1 117 ? 14.305 -8.781 -14.705 1.00 92.06 117 VAL A N 1
ATOM 918 C CA . VAL A 1 117 ? 13.353 -7.983 -13.927 1.00 92.06 117 VAL A CA 1
ATOM 919 C C . VAL A 1 117 ? 13.438 -8.329 -12.442 1.00 92.06 117 VAL A C 1
ATOM 921 O O . VAL A 1 117 ? 13.463 -7.432 -11.596 1.00 92.06 117 VAL A O 1
ATOM 924 N N . LYS A 1 118 ? 13.499 -9.624 -12.110 1.00 90.69 118 LYS A N 1
ATOM 925 C CA . LYS A 1 118 ? 13.654 -10.085 -10.726 1.00 90.69 118 LYS A CA 1
ATOM 926 C C . LYS A 1 118 ? 14.954 -9.571 -10.119 1.00 90.69 118 LYS A C 1
ATOM 928 O O . LYS A 1 118 ? 14.908 -9.022 -9.021 1.00 90.69 118 LYS A O 1
ATOM 933 N N . ALA A 1 119 ? 16.071 -9.720 -10.833 1.00 90.25 119 ALA A N 1
ATOM 934 C CA . ALA A 1 119 ? 17.380 -9.243 -10.402 1.00 90.25 119 ALA A CA 1
ATOM 935 C C . ALA A 1 119 ? 17.346 -7.734 -10.144 1.00 90.25 119 ALA A C 1
ATOM 937 O O . ALA A 1 119 ? 17.712 -7.284 -9.063 1.00 90.25 119 ALA A O 1
ATOM 938 N N . PHE A 1 120 ? 16.771 -6.951 -11.065 1.00 91.81 120 PHE A N 1
ATOM 939 C CA . PHE A 1 120 ? 16.625 -5.511 -10.873 1.00 91.81 120 PHE A CA 1
ATOM 940 C C . PHE A 1 120 ? 15.881 -5.158 -9.575 1.00 91.81 120 PHE A C 1
ATOM 942 O O . PHE A 1 120 ? 16.390 -4.369 -8.772 1.00 91.81 120 PHE A O 1
ATOM 949 N N . PHE A 1 121 ? 14.694 -5.733 -9.339 1.00 91.31 121 PHE A N 1
ATOM 950 C CA . PHE A 1 121 ? 13.918 -5.411 -8.139 1.00 91.31 121 PHE A CA 1
ATOM 951 C C . PHE A 1 121 ? 14.590 -5.919 -6.859 1.00 91.31 121 PHE A C 1
ATOM 953 O O . PHE A 1 121 ? 14.601 -5.186 -5.862 1.00 91.31 121 PHE A O 1
ATOM 960 N N . ALA A 1 122 ? 15.175 -7.119 -6.890 1.00 88.88 122 ALA A N 1
ATOM 961 C CA . ALA A 1 122 ? 15.907 -7.696 -5.770 1.00 88.88 122 ALA A CA 1
ATOM 962 C C . ALA A 1 122 ? 17.102 -6.814 -5.380 1.00 88.88 122 ALA A C 1
ATOM 964 O O . ALA A 1 122 ? 17.168 -6.370 -4.233 1.00 88.88 122 ALA A O 1
ATOM 965 N N . ASP A 1 123 ? 17.955 -6.473 -6.343 1.00 88.06 123 ASP A N 1
ATOM 966 C CA . ASP A 1 123 ? 19.239 -5.812 -6.101 1.00 88.06 123 ASP A CA 1
ATOM 967 C C . ASP A 1 123 ? 19.097 -4.321 -5.775 1.00 88.06 123 ASP A C 1
ATOM 969 O O . ASP A 1 123 ? 19.881 -3.776 -4.999 1.00 88.06 123 ASP A O 1
ATOM 973 N N . ASN A 1 124 ? 18.095 -3.642 -6.347 1.00 86.44 124 ASN A N 1
ATOM 974 C CA . ASN A 1 124 ? 18.022 -2.178 -6.281 1.00 86.44 124 ASN A CA 1
ATOM 975 C C . ASN A 1 124 ? 16.936 -1.653 -5.339 1.00 86.44 124 ASN A C 1
ATOM 977 O O . ASN A 1 124 ? 17.062 -0.555 -4.799 1.00 86.44 124 ASN A O 1
ATOM 981 N N . THR A 1 125 ? 15.840 -2.393 -5.156 1.00 90.38 125 THR A N 1
ATOM 982 C CA . THR A 1 125 ? 14.605 -1.798 -4.608 1.00 90.38 125 THR A CA 1
ATOM 983 C C . THR A 1 125 ? 14.066 -2.524 -3.379 1.00 90.38 125 THR A C 1
ATOM 985 O O . THR A 1 125 ? 13.570 -1.878 -2.454 1.00 90.38 125 THR A O 1
ATOM 988 N N . SER A 1 126 ? 14.222 -3.851 -3.326 1.00 90.12 126 SER A N 1
ATOM 989 C CA . SER A 1 126 ? 13.625 -4.696 -2.290 1.00 90.12 126 SER A CA 1
ATOM 990 C C . SER A 1 126 ? 14.135 -4.336 -0.893 1.00 90.12 126 SER A C 1
ATOM 992 O O . SER A 1 126 ? 13.339 -4.127 0.020 1.00 90.12 126 SER A O 1
ATOM 994 N N . PHE A 1 127 ? 15.452 -4.165 -0.735 1.00 91.38 127 PHE A N 1
ATOM 995 C CA . PHE A 1 127 ? 16.070 -3.819 0.544 1.00 91.38 127 PHE A CA 1
ATOM 996 C C . PHE A 1 127 ? 15.531 -2.499 1.099 1.00 91.38 127 PHE A C 1
ATOM 998 O O . PHE A 1 127 ? 15.156 -2.419 2.268 1.00 91.38 127 PHE A O 1
ATOM 1005 N N . VAL A 1 128 ? 15.454 -1.467 0.253 1.00 92.00 128 VAL A N 1
ATOM 1006 C CA . VAL A 1 128 ? 14.978 -0.136 0.653 1.00 92.00 128 VAL A CA 1
ATOM 1007 C C . VAL A 1 128 ? 13.516 -0.196 1.087 1.00 92.00 128 VAL A C 1
ATOM 1009 O O . VAL A 1 128 ? 13.134 0.427 2.080 1.00 92.00 128 VAL A O 1
ATOM 1012 N N . TRP A 1 129 ? 12.710 -0.977 0.371 1.00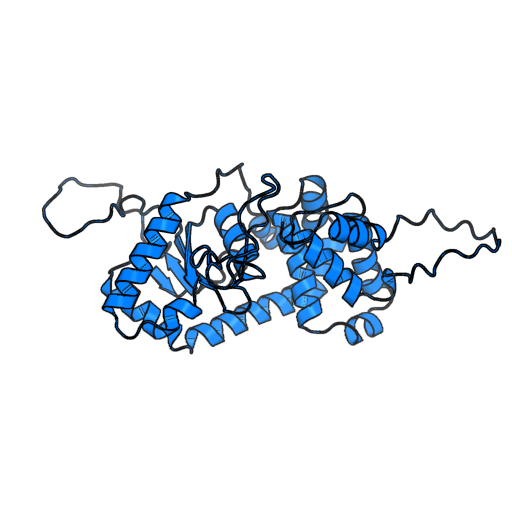 93.19 129 TRP A N 1
ATOM 1013 C CA . TRP A 1 129 ? 11.306 -1.176 0.684 1.00 93.19 129 TRP A CA 1
ATOM 1014 C C . TRP A 1 129 ? 11.105 -1.958 1.993 1.00 93.19 129 TRP A C 1
ATOM 1016 O O . TRP A 1 129 ? 10.376 -1.502 2.873 1.00 93.19 129 TRP A O 1
ATOM 1026 N N . TYR A 1 130 ? 11.811 -3.075 2.200 1.00 90.50 130 TYR A N 1
ATOM 1027 C CA . TYR A 1 130 ? 11.738 -3.830 3.459 1.00 90.50 130 TYR A CA 1
ATOM 1028 C C . TYR A 1 130 ? 12.242 -3.011 4.651 1.00 90.50 130 TYR A C 1
ATOM 1030 O O . TYR A 1 130 ? 11.625 -3.025 5.717 1.00 90.50 130 TYR A O 1
ATOM 1038 N N . ALA A 1 131 ? 13.308 -2.228 4.469 1.00 91.56 131 ALA A N 1
ATOM 1039 C CA . ALA A 1 131 ? 13.788 -1.302 5.489 1.00 91.56 131 ALA A CA 1
ATOM 1040 C C . ALA A 1 131 ? 12.746 -0.219 5.827 1.00 91.56 131 ALA A C 1
ATOM 1042 O O . ALA A 1 131 ? 12.665 0.216 6.978 1.00 91.56 131 ALA A O 1
ATOM 1043 N N . SER A 1 132 ? 11.926 0.213 4.858 1.00 92.00 132 SER A N 1
ATOM 1044 C CA . SER A 1 132 ? 10.819 1.138 5.124 1.00 92.00 132 SER A CA 1
ATOM 1045 C C . SER A 1 132 ? 9.708 0.472 5.940 1.00 92.00 132 SER A C 1
ATOM 1047 O O . SER A 1 132 ? 9.209 1.093 6.875 1.00 92.00 132 SER A O 1
ATOM 1049 N N . GLN A 1 133 ? 9.361 -0.786 5.643 1.00 90.38 133 GLN A N 1
ATOM 1050 C CA . GLN A 1 133 ? 8.382 -1.548 6.431 1.00 90.38 133 GLN A CA 1
ATOM 1051 C C . GLN A 1 133 ? 8.849 -1.755 7.873 1.00 90.38 133 GLN A C 1
ATOM 1053 O O . GLN A 1 133 ? 8.066 -1.605 8.807 1.00 90.38 133 GLN A O 1
ATOM 1058 N N . GLU A 1 134 ? 10.131 -2.057 8.067 1.00 89.69 134 GLU A N 1
ATOM 1059 C CA . GLU A 1 134 ? 10.709 -2.259 9.395 1.00 89.69 134 GLU A CA 1
ATOM 1060 C C . GLU A 1 134 ? 10.761 -0.960 10.212 1.00 89.69 134 GLU A C 1
ATOM 1062 O O . GLU A 1 134 ? 10.525 -0.958 11.425 1.00 89.69 134 GLU A O 1
ATOM 1067 N N . ARG A 1 135 ? 11.004 0.175 9.546 1.00 91.62 135 ARG A N 1
ATOM 1068 C CA . ARG A 1 135 ? 10.894 1.496 10.174 1.00 91.62 135 ARG A CA 1
ATOM 1069 C C . ARG A 1 135 ? 9.458 1.792 10.592 1.00 91.62 135 ARG A C 1
ATOM 1071 O O . ARG A 1 135 ? 9.247 2.220 11.721 1.00 91.62 135 ARG A O 1
ATOM 1078 N N . ASP A 1 136 ? 8.488 1.539 9.716 1.00 89.94 136 ASP A N 1
ATOM 1079 C CA . ASP A 1 136 ? 7.067 1.722 10.025 1.00 89.94 136 ASP A CA 1
ATOM 1080 C C . ASP A 1 136 ? 6.633 0.836 11.200 1.00 89.94 136 ASP A C 1
ATOM 1082 O O . ASP A 1 136 ? 5.986 1.330 12.123 1.00 89.94 136 ASP A O 1
ATOM 1086 N N . ARG A 1 137 ? 7.090 -0.424 11.240 1.00 90.56 137 ARG A N 1
ATOM 1087 C CA . ARG A 1 137 ? 6.902 -1.332 12.381 1.00 90.56 137 ARG A CA 1
ATOM 1088 C C . ARG A 1 137 ? 7.472 -0.764 13.667 1.00 90.56 137 ARG A C 1
ATOM 1090 O O . ARG A 1 137 ? 6.795 -0.735 14.691 1.00 90.56 137 ARG A O 1
ATOM 1097 N N . THR A 1 138 ? 8.724 -0.322 13.624 1.00 91.62 138 THR A N 1
ATOM 1098 C CA . THR A 1 138 ? 9.400 0.249 14.790 1.00 91.62 138 THR A CA 1
ATOM 1099 C C . THR A 1 138 ? 8.649 1.478 15.291 1.00 91.62 138 THR A C 1
ATOM 1101 O O . THR A 1 138 ? 8.372 1.573 16.482 1.00 91.62 138 THR A O 1
ATOM 1104 N N . ASN A 1 139 ? 8.252 2.383 14.397 1.00 93.31 139 ASN A N 1
ATOM 1105 C CA . ASN A 1 139 ? 7.488 3.576 14.752 1.00 93.31 139 ASN A CA 1
ATOM 1106 C C . ASN A 1 139 ? 6.133 3.220 15.375 1.00 93.31 139 ASN A C 1
ATOM 1108 O O . ASN A 1 139 ? 5.766 3.798 16.395 1.00 93.31 139 ASN A O 1
ATOM 1112 N N . PHE A 1 140 ? 5.417 2.244 14.806 1.00 93.25 140 PHE A N 1
ATOM 1113 C CA . PHE A 1 140 ? 4.151 1.777 15.360 1.00 93.25 140 PHE A CA 1
ATOM 1114 C C . PHE A 1 140 ? 4.337 1.194 16.764 1.00 93.25 140 PHE A C 1
ATOM 1116 O O . PHE A 1 140 ? 3.631 1.603 17.681 1.00 93.25 140 PHE A O 1
ATOM 1123 N N . LEU A 1 141 ? 5.325 0.320 16.976 1.00 93.19 141 LEU A N 1
ATOM 1124 C CA . LEU A 1 141 ? 5.575 -0.300 18.283 1.00 93.19 141 LEU A CA 1
ATOM 1125 C C . LEU A 1 141 ? 5.845 0.708 19.407 1.00 93.19 141 LEU A C 1
ATOM 1127 O O . LEU A 1 141 ? 5.490 0.433 20.550 1.00 93.19 141 LEU A O 1
ATOM 1131 N N . HIS A 1 142 ? 6.436 1.859 19.083 1.00 94.94 142 HIS A N 1
ATOM 1132 C CA . HIS A 1 142 ? 6.719 2.935 20.039 1.00 94.94 142 HIS A CA 1
ATOM 1133 C C . HIS A 1 142 ? 5.618 4.009 20.099 1.00 94.94 142 HIS A C 1
ATOM 1135 O O . HIS A 1 142 ? 5.786 5.010 20.790 1.00 94.94 142 HIS A O 1
ATOM 1141 N N . SER A 1 143 ? 4.515 3.839 19.365 1.00 96.12 143 SER A N 1
ATOM 1142 C CA . SER A 1 143 ? 3.413 4.804 19.325 1.00 96.12 143 SER A CA 1
ATOM 1143 C C . SER A 1 143 ? 2.384 4.568 20.435 1.00 96.12 143 SER A C 1
ATOM 1145 O O . SER A 1 143 ? 2.112 3.426 20.819 1.00 96.12 143 SER A O 1
ATOM 1147 N N . ASP A 1 144 ? 1.715 5.642 20.863 1.00 96.88 144 ASP A N 1
ATOM 1148 C CA . ASP A 1 144 ? 0.542 5.557 21.743 1.00 96.88 144 ASP A CA 1
ATOM 1149 C C . ASP A 1 144 ? -0.573 4.710 21.116 1.00 96.88 144 ASP A C 1
ATOM 1151 O O . ASP A 1 144 ? -1.280 3.989 21.819 1.00 96.88 144 ASP A O 1
ATOM 1155 N N . THR A 1 145 ? -0.699 4.738 19.784 1.00 96.44 145 THR A N 1
ATOM 1156 C CA . THR A 1 145 ? -1.659 3.916 19.041 1.00 96.44 145 THR A CA 1
ATOM 1157 C C . THR A 1 145 ? -1.467 2.431 19.337 1.00 96.44 145 THR A C 1
ATOM 1159 O O . THR A 1 145 ? -2.447 1.745 19.605 1.00 96.44 145 THR A O 1
ATOM 1162 N N . CYS A 1 146 ? -0.230 1.927 19.336 1.00 96.38 146 CYS A N 1
ATOM 1163 C CA . CYS A 1 146 ? 0.056 0.521 19.637 1.00 96.38 146 CYS A CA 1
ATOM 1164 C C . CYS A 1 146 ? -0.351 0.152 21.068 1.00 96.38 146 CYS A C 1
ATOM 1166 O O . CYS A 1 146 ? -0.993 -0.878 21.284 1.00 96.38 146 CYS A O 1
ATOM 1168 N N . MET A 1 147 ? -0.027 1.003 22.046 1.00 96.75 147 MET A N 1
ATOM 1169 C CA . MET A 1 147 ? -0.420 0.783 23.440 1.00 96.75 147 MET A CA 1
ATOM 1170 C C . MET A 1 147 ? -1.944 0.754 23.603 1.00 96.75 147 MET A C 1
ATOM 1172 O O . MET A 1 147 ? -2.485 -0.197 24.164 1.00 96.75 147 MET A O 1
ATOM 1176 N N . GLN A 1 148 ? -2.636 1.755 23.058 1.00 97.50 148 GLN A N 1
ATOM 1177 C CA . GLN A 1 148 ? -4.095 1.868 23.117 1.00 97.50 148 GLN A CA 1
ATOM 1178 C C . GLN A 1 148 ? -4.793 0.720 22.380 1.00 97.50 148 GLN A C 1
ATOM 1180 O O . GLN A 1 148 ? -5.825 0.224 22.831 1.00 97.50 148 GLN A O 1
ATOM 1185 N N . LEU A 1 149 ? -4.243 0.292 21.239 1.00 96.44 149 LEU A N 1
ATOM 1186 C CA . LEU A 1 149 ? -4.790 -0.811 20.457 1.00 96.44 149 LEU A CA 1
ATOM 1187 C C . LEU A 1 149 ? -4.638 -2.139 21.203 1.00 96.44 149 LEU A C 1
ATOM 1189 O O . LEU A 1 149 ? -5.592 -2.909 21.258 1.00 96.44 149 LEU A O 1
ATOM 1193 N N . ASN A 1 150 ? -3.481 -2.385 21.827 1.00 96.06 150 ASN A N 1
ATOM 1194 C CA . ASN A 1 150 ? -3.277 -3.549 22.692 1.00 96.06 150 ASN A CA 1
ATOM 1195 C C . ASN A 1 150 ? -4.257 -3.558 23.872 1.00 96.06 150 ASN A C 1
ATOM 1197 O O . ASN A 1 150 ? -4.850 -4.593 24.167 1.00 96.06 150 ASN A O 1
ATOM 1201 N N . GLU A 1 151 ? -4.452 -2.418 24.537 1.00 97.00 151 GLU A N 1
ATOM 1202 C CA . GLU A 1 151 ? -5.403 -2.290 25.644 1.00 97.00 151 GLU A CA 1
ATOM 1203 C C . GLU A 1 151 ? -6.836 -2.632 25.205 1.00 97.00 151 GLU A C 1
ATOM 1205 O O . GLU A 1 151 ? -7.485 -3.471 25.830 1.00 97.00 151 GLU A O 1
ATOM 1210 N N . ALA A 1 152 ? -7.301 -2.062 24.089 1.00 96.06 152 ALA A N 1
ATOM 1211 C CA . ALA A 1 152 ? -8.640 -2.320 23.560 1.00 96.06 152 ALA A CA 1
ATOM 1212 C C . ALA A 1 152 ? -8.827 -3.777 23.091 1.00 96.06 152 ALA A C 1
ATOM 1214 O O . ALA A 1 152 ? -9.855 -4.391 23.370 1.00 96.06 152 ALA A O 1
ATOM 1215 N N . ILE A 1 153 ? -7.831 -4.366 22.420 1.00 93.31 153 ILE A N 1
ATOM 1216 C CA . ILE A 1 153 ? -7.860 -5.777 21.992 1.00 93.31 153 ILE A CA 1
ATOM 1217 C C . ILE A 1 153 ? -7.942 -6.715 23.198 1.00 93.31 153 ILE A C 1
ATOM 1219 O O . ILE A 1 153 ? -8.749 -7.648 23.190 1.00 93.31 153 ILE A O 1
ATOM 1223 N N . ASN A 1 154 ? -7.146 -6.450 24.239 1.00 93.62 154 ASN A N 1
ATOM 1224 C CA . ASN A 1 154 ? -7.159 -7.227 25.476 1.00 93.62 154 ASN A CA 1
ATOM 1225 C C . ASN A 1 154 ? -8.507 -7.105 26.199 1.00 93.62 154 ASN A C 1
ATOM 1227 O O . ASN A 1 154 ? -9.046 -8.116 26.646 1.00 93.62 154 ASN A O 1
ATOM 1231 N N . ALA A 1 155 ? -9.083 -5.900 26.268 1.00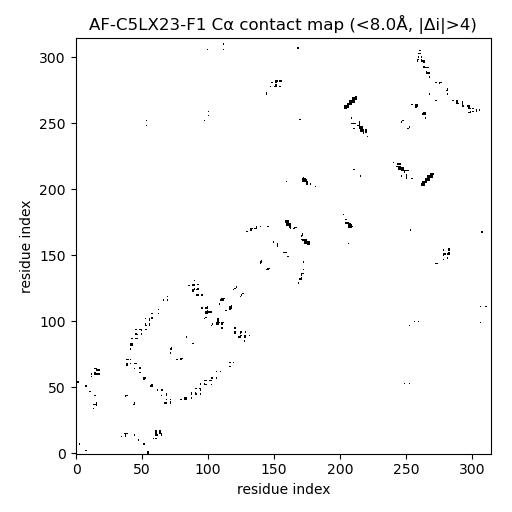 92.75 155 ALA A N 1
ATOM 1232 C CA . ALA A 1 155 ? -10.400 -5.669 26.863 1.00 92.75 155 ALA A CA 1
ATOM 1233 C C . ALA A 1 155 ? -11.528 -6.391 26.102 1.00 92.75 155 ALA A C 1
ATOM 1235 O O . ALA A 1 155 ? -12.447 -6.930 26.718 1.00 92.75 155 ALA A O 1
ATOM 1236 N N . LEU A 1 156 ? -11.433 -6.465 24.771 1.00 91.69 156 LEU A N 1
ATOM 1237 C CA . LEU A 1 156 ? -12.357 -7.227 23.925 1.00 91.69 156 LEU A CA 1
ATOM 1238 C C . LEU A 1 156 ? -12.140 -8.749 23.988 1.00 91.69 156 LEU A C 1
ATOM 1240 O O . LEU A 1 156 ? -12.968 -9.500 23.467 1.00 91.69 156 LEU A O 1
ATOM 1244 N N . GLY A 1 157 ? -11.029 -9.217 24.566 1.00 88.56 157 GLY A N 1
ATOM 1245 C CA . GLY A 1 157 ? -10.642 -10.629 24.549 1.00 88.56 157 GLY A CA 1
ATOM 1246 C C . GLY A 1 157 ? -10.390 -11.170 23.137 1.00 88.56 157 GLY A C 1
ATOM 1247 O O . GLY A 1 157 ? -10.599 -12.358 22.885 1.00 88.56 157 GLY A O 1
ATOM 1248 N N . TRP A 1 158 ? -9.999 -10.312 22.188 1.00 88.50 158 TRP A N 1
ATOM 1249 C CA . TRP A 1 158 ? -9.733 -10.737 20.814 1.00 88.50 158 TRP A CA 1
ATOM 1250 C C . TRP A 1 158 ? -8.393 -11.478 20.721 1.00 88.50 158 TRP A C 1
ATOM 1252 O O . TRP A 1 158 ? -7.407 -11.023 21.297 1.00 88.50 158 TRP A O 1
ATOM 1262 N N . PRO A 1 159 ? -8.301 -12.580 19.951 1.00 88.62 159 PRO A N 1
ATOM 1263 C CA . PRO A 1 159 ? -7.078 -13.374 19.817 1.00 88.62 159 PRO A CA 1
ATOM 1264 C C . PRO A 1 159 ? -6.084 -12.740 18.824 1.00 88.62 159 PRO A C 1
ATOM 1266 O O . PRO A 1 159 ? -5.508 -13.424 17.973 1.00 88.62 159 PRO A O 1
ATOM 1269 N N . LEU A 1 160 ? -5.924 -11.417 18.889 1.00 88.81 160 LEU A N 1
ATOM 1270 C CA . LEU A 1 160 ? -4.983 -10.662 18.074 1.00 88.81 160 LEU A CA 1
ATOM 1271 C C . LEU A 1 160 ? -3.718 -10.377 18.881 1.00 88.81 160 LEU A C 1
ATOM 1273 O O . LEU A 1 160 ? -3.777 -10.023 20.054 1.00 88.81 160 LEU A O 1
ATOM 1277 N N . SER A 1 161 ? -2.574 -10.501 18.229 1.00 89.50 161 SER A N 1
ATOM 1278 C CA . SER A 1 161 ? -1.275 -10.127 18.774 1.00 89.50 161 SER A CA 1
ATOM 1279 C C . SER A 1 161 ? -0.556 -9.200 17.808 1.00 89.50 161 SER A C 1
ATOM 1281 O O . SER A 1 161 ? -0.865 -9.187 16.614 1.00 89.50 161 SER A O 1
ATOM 1283 N N . LEU A 1 162 ? 0.452 -8.485 18.304 1.00 88.50 162 LEU A N 1
ATOM 1284 C CA . LEU A 1 162 ? 1.359 -7.717 17.458 1.00 88.50 162 LEU A CA 1
ATOM 1285 C C . LEU A 1 162 ? 1.891 -8.581 16.308 1.00 88.50 162 LEU A C 1
ATOM 1287 O O . LEU A 1 162 ? 2.255 -9.748 16.501 1.00 88.50 162 LEU A O 1
ATOM 1291 N N . GLY A 1 163 ? 1.932 -8.003 15.107 1.00 76.06 163 GLY A N 1
ATOM 1292 C CA . GLY A 1 163 ? 2.550 -8.632 13.944 1.00 76.06 163 GLY A CA 1
ATOM 1293 C C . GLY A 1 163 ? 4.061 -8.747 14.134 1.00 76.06 163 GLY A C 1
ATOM 1294 O O . GLY A 1 163 ? 4.824 -7.898 13.683 1.00 76.06 163 GLY A O 1
ATOM 1295 N N . ASN A 1 164 ? 4.499 -9.805 14.820 1.00 60.88 164 ASN A N 1
ATOM 1296 C CA . ASN A 1 164 ? 5.912 -10.050 15.133 1.00 60.88 164 ASN A CA 1
ATOM 1297 C C . ASN A 1 164 ? 6.718 -10.572 13.932 1.00 60.88 164 ASN A C 1
ATOM 1299 O O . ASN A 1 164 ? 7.930 -10.746 14.033 1.00 60.88 164 ASN A O 1
ATOM 1303 N N . GLN A 1 165 ? 6.058 -10.831 12.805 1.00 61.12 165 GLN A N 1
ATOM 1304 C CA . GLN A 1 165 ? 6.675 -11.239 11.549 1.00 61.12 165 GLN A CA 1
ATOM 1305 C C . GLN A 1 165 ? 6.077 -10.401 10.419 1.00 61.12 165 GLN A C 1
ATOM 1307 O O . GLN A 1 165 ? 4.895 -10.050 10.470 1.00 61.12 165 GLN A O 1
ATOM 1312 N N . LEU A 1 166 ? 6.887 -10.089 9.403 1.00 55.59 166 LEU A N 1
ATOM 1313 C CA . LEU A 1 166 ? 6.375 -9.589 8.130 1.00 55.59 166 LEU A CA 1
ATOM 1314 C C . LEU A 1 166 ? 5.477 -10.686 7.559 1.00 55.59 166 LEU A C 1
ATOM 1316 O O . LEU A 1 166 ? 5.961 -11.683 7.024 1.00 55.59 166 LEU A O 1
ATOM 1320 N N . ALA A 1 167 ? 4.168 -10.545 7.733 1.00 54.75 167 ALA A N 1
ATOM 1321 C CA . ALA A 1 167 ? 3.232 -11.455 7.112 1.00 54.75 167 ALA A CA 1
ATOM 1322 C C . ALA A 1 167 ? 3.258 -11.155 5.615 1.00 54.75 167 ALA A C 1
ATOM 1324 O O . ALA A 1 167 ? 2.771 -10.116 5.170 1.00 54.75 167 ALA A O 1
ATOM 1325 N N . GLU A 1 168 ? 3.874 -12.059 4.856 1.00 58.94 168 GLU A N 1
ATOM 1326 C CA . GLU A 1 168 ? 3.713 -12.127 3.405 1.00 58.94 168 GLU A CA 1
ATOM 1327 C C . GLU A 1 168 ? 4.059 -10.805 2.689 1.00 58.94 168 GLU A C 1
ATOM 1329 O O . GLU A 1 168 ? 3.450 -10.500 1.676 1.00 58.94 168 GLU A O 1
ATOM 1334 N N . VAL A 1 169 ? 5.063 -10.062 3.197 1.00 68.56 169 VAL A N 1
ATOM 1335 C CA . VAL A 1 169 ? 5.719 -8.843 2.651 1.00 68.56 169 VAL A CA 1
ATOM 1336 C C . VAL A 1 169 ? 5.483 -7.558 3.463 1.00 68.56 169 VAL A C 1
ATOM 1338 O O . VAL A 1 169 ? 6.425 -6.787 3.602 1.00 68.56 169 VAL A O 1
ATOM 1341 N N . TYR A 1 170 ? 4.332 -7.327 4.104 1.00 79.12 170 TYR A N 1
ATOM 1342 C CA . TYR A 1 170 ? 4.102 -6.076 4.862 1.00 79.12 170 TYR A CA 1
ATOM 1343 C C . TYR A 1 170 ? 4.325 -6.205 6.369 1.00 79.12 170 TYR A C 1
ATOM 1345 O O . TYR A 1 170 ? 4.101 -7.258 6.968 1.00 79.12 170 TYR A O 1
ATOM 1353 N N . HIS A 1 171 ? 4.646 -5.080 7.015 1.00 83.88 171 HIS A N 1
ATOM 1354 C CA . HIS A 1 171 ? 4.398 -4.946 8.448 1.00 83.88 171 HIS A CA 1
ATOM 1355 C C . HIS A 1 171 ? 2.885 -4.916 8.697 1.00 83.88 171 HIS A C 1
ATOM 1357 O O . HIS A 1 171 ? 2.192 -4.080 8.120 1.00 83.88 171 HIS A O 1
ATOM 1363 N N . LEU A 1 172 ? 2.366 -5.797 9.554 1.00 84.75 172 LEU A N 1
ATOM 1364 C CA . LEU A 1 172 ? 0.978 -5.762 10.024 1.00 84.75 172 LEU A CA 1
ATOM 1365 C C . LEU A 1 172 ? 0.927 -5.327 11.486 1.00 84.75 172 LEU A C 1
ATOM 1367 O O . LEU A 1 172 ? 1.725 -5.802 12.292 1.00 84.75 172 LEU A O 1
ATOM 1371 N N . ASP A 1 173 ? -0.020 -4.449 11.815 1.00 86.88 173 ASP A N 1
ATOM 1372 C CA . ASP A 1 173 ? -0.106 -3.832 13.138 1.00 86.88 173 ASP A CA 1
ATOM 1373 C C . ASP A 1 173 ? -0.542 -4.870 14.185 1.00 86.88 173 ASP A C 1
ATOM 1375 O O . ASP A 1 173 ? 0.147 -5.090 15.183 1.00 86.88 173 ASP A O 1
ATOM 1379 N N . MET A 1 174 ? -1.637 -5.589 13.905 1.00 89.06 174 MET A N 1
ATOM 1380 C CA . MET A 1 174 ? -2.123 -6.716 14.712 1.00 89.06 174 MET A CA 1
ATOM 1381 C C . MET A 1 174 ? -2.612 -7.847 13.813 1.00 89.06 174 MET A C 1
ATOM 1383 O O . MET A 1 174 ? -3.250 -7.587 12.794 1.00 89.06 174 MET A O 1
ATOM 1387 N N . ILE A 1 175 ? -2.367 -9.097 14.202 1.00 88.94 175 ILE A N 1
ATOM 1388 C CA . ILE A 1 175 ? -2.778 -10.297 13.463 1.00 88.94 175 ILE A CA 1
ATOM 1389 C C . ILE A 1 175 ? -3.360 -11.357 14.394 1.00 88.94 175 ILE A C 1
ATOM 1391 O O . ILE A 1 175 ? -2.966 -11.458 15.553 1.00 88.94 175 ILE A O 1
ATOM 1395 N N . THR A 1 176 ? -4.268 -12.188 13.885 1.00 86.12 176 THR A N 1
ATOM 1396 C CA . THR A 1 176 ? -4.706 -13.402 14.589 1.00 86.12 176 THR A CA 1
ATOM 1397 C C . THR A 1 176 ? -3.526 -14.339 14.773 1.00 86.12 176 THR A C 1
ATOM 1399 O O . THR A 1 176 ? -2.840 -14.648 13.796 1.00 86.12 176 THR A O 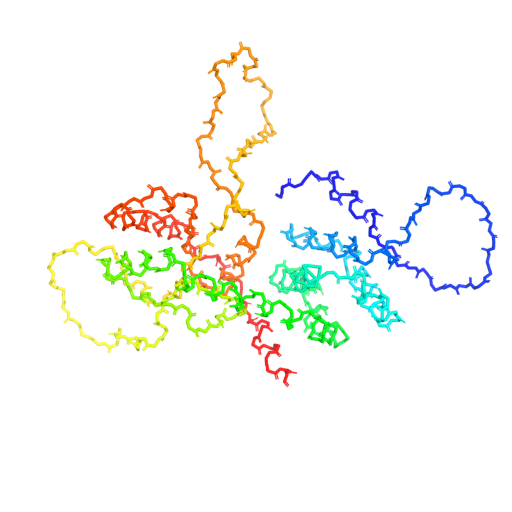1
ATOM 1402 N N . SER A 1 177 ? -3.310 -14.817 15.999 1.00 70.69 177 SER A N 1
ATOM 1403 C CA . SER A 1 177 ? -2.261 -15.800 16.272 1.00 70.69 177 SER A CA 1
ATOM 1404 C C . SER A 1 177 ? -2.522 -17.087 15.482 1.00 70.69 177 SER A C 1
ATOM 1406 O O . SER A 1 177 ? -3.442 -17.841 15.790 1.00 70.69 177 SER A O 1
ATOM 1408 N N . LEU A 1 178 ? -1.697 -17.345 14.462 1.00 61.66 178 LEU A N 1
ATOM 1409 C CA . LEU A 1 178 ? -1.747 -18.552 13.621 1.00 61.66 178 LEU A CA 1
ATOM 1410 C C . LEU A 1 178 ? -1.415 -19.840 14.395 1.00 61.66 178 LEU A C 1
ATOM 1412 O O . LEU A 1 178 ? -1.648 -20.934 13.896 1.00 61.66 178 LEU A O 1
ATOM 1416 N N . ASN A 1 179 ? -0.866 -19.708 15.604 1.00 53.34 179 ASN A N 1
ATOM 1417 C CA . ASN A 1 179 ? -0.387 -20.823 16.415 1.00 53.34 179 ASN A CA 1
ATOM 1418 C C . ASN A 1 179 ? -1.413 -21.317 17.440 1.00 53.34 179 ASN A C 1
ATOM 1420 O O . ASN A 1 179 ? -1.042 -22.092 18.320 1.00 53.34 179 ASN A O 1
ATOM 1424 N N . GLN A 1 180 ? -2.679 -20.891 17.372 1.00 50.34 180 GLN A N 1
ATOM 1425 C CA . GLN A 1 180 ? -3.715 -21.631 18.085 1.00 50.34 180 GLN A CA 1
ATOM 1426 C C . GLN A 1 180 ? -4.034 -22.891 17.274 1.00 50.34 180 GLN A C 1
ATOM 1428 O O . GLN A 1 180 ? -4.602 -22.766 16.191 1.00 50.34 180 GLN A O 1
ATOM 1433 N N . PRO A 1 181 ? -3.658 -24.098 17.746 1.00 49.91 181 PRO A N 1
ATOM 1434 C CA . PRO A 1 181 ? -4.107 -25.319 17.101 1.00 49.91 181 PRO A CA 1
ATOM 1435 C C . PRO A 1 181 ? -5.633 -25.293 17.069 1.00 49.91 181 PRO A C 1
ATOM 1437 O O . PRO A 1 181 ? -6.259 -24.991 18.089 1.00 49.91 181 PRO A O 1
ATOM 1440 N N . ASP A 1 182 ? -6.205 -25.581 15.899 1.00 49.19 182 ASP A N 1
ATOM 1441 C CA . ASP A 1 182 ? -7.641 -25.714 15.682 1.00 49.19 182 ASP A CA 1
ATOM 1442 C C . ASP A 1 182 ? -8.241 -26.612 16.771 1.00 49.19 182 ASP A C 1
ATOM 1444 O O . ASP A 1 182 ? -8.223 -27.842 16.705 1.00 49.19 182 ASP A O 1
ATOM 1448 N N . SER A 1 183 ? -8.795 -25.990 17.808 1.00 46.91 183 SER A N 1
ATOM 1449 C CA . SER A 1 183 ? -9.462 -26.675 18.917 1.00 46.91 183 SER A CA 1
ATOM 1450 C C . SER A 1 183 ? -10.856 -27.174 18.510 1.00 46.91 183 SER A C 1
ATOM 1452 O O . SER A 1 183 ? -11.657 -27.588 19.342 1.00 46.91 183 SER A O 1
ATOM 1454 N N . THR A 1 184 ? -11.151 -27.198 17.208 1.00 49.25 184 THR A N 1
ATOM 1455 C CA . THR A 1 184 ? -12.424 -27.609 16.607 1.00 49.25 184 THR A CA 1
ATOM 1456 C C . THR A 1 184 ? -12.511 -29.100 16.281 1.00 49.25 184 THR A C 1
ATOM 1458 O O . THR A 1 184 ? -13.446 -29.518 15.603 1.00 49.25 184 THR A O 1
ATOM 1461 N N . SER A 1 185 ? -11.618 -29.939 16.813 1.00 45.66 185 SER A N 1
ATOM 1462 C CA . SER A 1 185 ? -11.713 -31.398 16.658 1.00 45.66 185 SER A CA 1
ATOM 1463 C C . SER A 1 185 ? -12.063 -32.171 17.934 1.00 45.66 185 SER A C 1
ATOM 1465 O O . SER A 1 185 ? -11.720 -33.339 18.024 1.00 45.66 185 SER A O 1
ATOM 1467 N N . SER A 1 186 ? -12.799 -31.599 18.901 1.00 48.00 186 SER A N 1
ATOM 1468 C CA . SER A 1 186 ? -13.607 -32.413 19.840 1.00 48.00 186 SER A CA 1
ATOM 1469 C C . SER A 1 186 ? -14.440 -31.589 20.829 1.00 48.00 186 SER A C 1
ATOM 1471 O O . SER A 1 186 ? -13.913 -30.688 21.468 1.00 48.00 186 SER A O 1
ATOM 1473 N N . SER A 1 187 ? -15.675 -32.051 21.073 1.00 43.28 187 SER A N 1
ATOM 1474 C CA . SER A 1 187 ? -16.452 -31.903 22.323 1.00 43.28 187 SER A CA 1
ATOM 1475 C C . SER A 1 187 ? -17.471 -30.754 22.454 1.00 43.28 187 SER A C 1
ATOM 1477 O O . SER A 1 187 ? -17.199 -29.680 22.977 1.00 43.28 187 SER A O 1
ATOM 1479 N N . SER A 1 188 ? -18.712 -31.081 22.082 1.00 53.16 188 SER A N 1
ATOM 1480 C CA . SER A 1 188 ? -19.961 -30.878 22.845 1.00 53.16 188 SER A CA 1
ATOM 1481 C C . SER A 1 188 ? -19.901 -30.123 24.191 1.00 53.16 188 SER A C 1
ATOM 1483 O O . SER A 1 188 ? -19.465 -30.688 25.193 1.00 53.16 188 SER A O 1
ATOM 1485 N N . ASN A 1 189 ? -20.452 -28.901 24.232 1.00 39.75 189 ASN A N 1
ATOM 1486 C CA . ASN A 1 189 ? -21.615 -28.487 25.051 1.00 39.75 189 ASN A CA 1
ATOM 1487 C C . ASN A 1 189 ? -21.761 -26.946 25.053 1.00 39.75 189 ASN A C 1
ATOM 1489 O O . ASN A 1 189 ? -20.779 -26.256 25.318 1.00 39.75 189 ASN A O 1
ATOM 1493 N N . PRO A 1 190 ? -22.959 -26.374 24.813 1.00 51.69 190 PRO A N 1
ATOM 1494 C CA . PRO A 1 190 ? -23.177 -24.936 24.915 1.00 51.69 190 PRO A CA 1
ATOM 1495 C C . PRO A 1 190 ? -23.729 -24.566 26.304 1.00 51.69 190 PRO A C 1
ATOM 1497 O O . PRO A 1 190 ? -24.827 -24.985 26.667 1.00 51.69 190 PRO A O 1
ATOM 1500 N N . SER A 1 191 ? -23.016 -23.733 27.068 1.00 37.94 191 SER A N 1
ATOM 1501 C CA . SER A 1 191 ? -23.608 -22.982 28.188 1.00 37.94 191 SER A CA 1
ATOM 1502 C C . SER A 1 191 ? -23.168 -21.515 28.126 1.00 37.94 191 SER A C 1
ATOM 1504 O O . SER A 1 191 ? -21.978 -21.234 28.172 1.00 37.94 191 SER A O 1
ATOM 1506 N N . VAL A 1 192 ? -24.082 -20.605 27.780 1.00 42.69 192 VAL A N 1
ATOM 1507 C CA . VAL A 1 192 ? -24.820 -19.689 28.681 1.00 42.69 192 VAL A CA 1
ATOM 1508 C C . VAL A 1 192 ? -24.093 -18.348 28.896 1.00 42.69 192 VAL A C 1
ATOM 1510 O O . VAL A 1 192 ? -23.177 -18.225 29.695 1.00 42.69 192 VAL A O 1
ATOM 1513 N N . LEU A 1 193 ? -24.634 -17.361 28.168 1.00 40.78 193 LEU A N 1
ATOM 1514 C CA . LEU A 1 193 ? -24.707 -15.912 28.400 1.00 40.78 193 LEU A CA 1
ATOM 1515 C C . LEU A 1 193 ? -23.421 -15.070 28.493 1.00 40.78 193 LEU A C 1
ATOM 1517 O O . LEU A 1 193 ? -22.819 -14.911 29.547 1.00 40.78 193 LEU A O 1
ATOM 1521 N N . GLY A 1 194 ? -23.155 -14.363 27.387 1.00 36.44 194 GLY A N 1
ATOM 1522 C CA . GLY A 1 194 ? -22.340 -13.149 27.358 1.00 36.44 194 GLY A CA 1
ATOM 1523 C C . GLY A 1 194 ? -21.865 -12.788 25.951 1.00 36.44 194 GLY A C 1
ATOM 1524 O O . GLY A 1 194 ? -20.714 -13.024 25.621 1.00 36.44 194 GLY A O 1
ATOM 1525 N N . SER A 1 195 ? -22.758 -12.248 25.114 1.00 38.47 195 SER A N 1
ATOM 1526 C CA . SER A 1 195 ? -22.407 -11.414 23.945 1.00 38.47 195 SER A CA 1
ATOM 1527 C C . SER A 1 195 ? -21.383 -11.998 22.957 1.00 38.47 195 SER A C 1
ATOM 1529 O O . SER A 1 195 ? -20.444 -11.326 22.538 1.00 38.47 195 SER A O 1
ATOM 1531 N N . SER A 1 196 ? -21.580 -13.251 22.546 1.00 38.72 196 SER A N 1
ATOM 1532 C CA . SER A 1 196 ? -20.786 -13.880 21.491 1.00 38.72 196 SER A CA 1
ATOM 1533 C C . SER A 1 196 ? -21.237 -13.354 20.122 1.00 38.72 196 SER A C 1
ATOM 1535 O O . SER A 1 196 ? -22.149 -13.889 19.493 1.00 38.72 196 SER A O 1
ATOM 1537 N N . LEU A 1 197 ? -20.603 -12.279 19.643 1.00 41.53 197 LEU A N 1
ATOM 1538 C CA . LEU A 1 197 ? -20.422 -12.107 18.200 1.00 41.53 197 LEU A CA 1
ATOM 1539 C C . LEU A 1 197 ? -19.767 -13.402 17.718 1.00 41.53 197 LEU A C 1
ATOM 1541 O O . LEU A 1 197 ? -18.668 -13.704 18.166 1.00 41.53 197 LEU A O 1
ATOM 1545 N N . ASN A 1 198 ? -20.479 -14.176 16.894 1.00 39.38 198 ASN A N 1
ATOM 1546 C CA . ASN A 1 198 ? -20.112 -15.497 16.375 1.00 39.38 198 ASN A CA 1
ATOM 1547 C C . ASN A 1 198 ? -18.674 -15.549 15.810 1.00 39.38 198 ASN A C 1
ATOM 1549 O O . ASN A 1 198 ? -18.461 -15.563 14.599 1.00 39.38 198 ASN A O 1
ATOM 1553 N N . TYR A 1 199 ? -17.678 -15.638 16.690 1.00 44.16 199 TYR A N 1
ATOM 1554 C CA . TYR A 1 199 ? -16.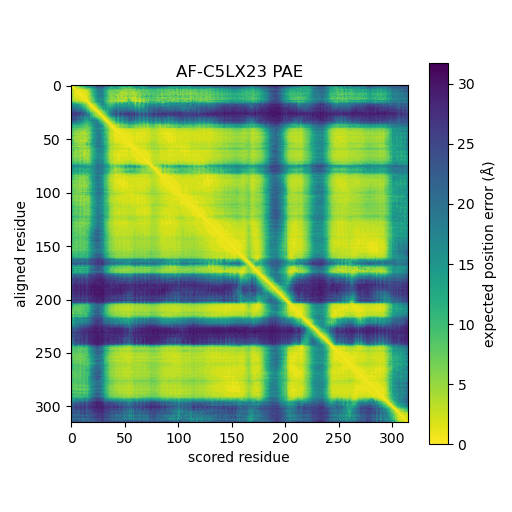259 -15.796 16.372 1.00 44.16 199 TYR A CA 1
ATOM 1555 C C . TYR A 1 199 ? -15.925 -17.262 16.051 1.00 44.16 199 TYR A C 1
ATOM 1557 O O . TYR A 1 199 ? -14.766 -17.626 15.920 1.00 44.16 199 TYR A O 1
ATOM 1565 N N . GLN A 1 200 ? -16.940 -18.113 15.849 1.00 42.53 200 GLN A N 1
ATOM 1566 C CA . GLN A 1 200 ? -16.798 -19.479 15.329 1.00 42.53 200 GLN A CA 1
ATOM 1567 C C . GLN A 1 200 ? -16.339 -19.529 13.854 1.00 42.53 200 GLN A C 1
ATOM 1569 O O . GLN A 1 200 ? -16.186 -20.610 13.299 1.00 42.53 200 GLN A O 1
ATOM 1574 N N . GLN A 1 201 ? -16.036 -18.385 13.223 1.00 46.16 201 GLN A N 1
ATOM 1575 C CA . GLN A 1 201 ? -15.204 -18.318 12.009 1.00 46.16 201 GLN A CA 1
ATOM 1576 C C . GLN A 1 201 ? -13.695 -18.205 12.324 1.00 46.16 201 GLN A C 1
ATOM 1578 O O . GLN A 1 201 ? -12.935 -17.709 11.493 1.00 46.16 201 GLN A O 1
ATOM 1583 N N . ALA A 1 202 ? -13.265 -18.681 13.500 1.00 41.72 202 ALA A N 1
ATOM 1584 C CA . ALA A 1 202 ? -11.897 -18.676 14.040 1.00 41.72 202 ALA A CA 1
ATOM 1585 C C . ALA A 1 202 ? -10.797 -19.310 13.153 1.00 41.72 202 ALA A C 1
ATOM 1587 O O . ALA A 1 202 ? -9.642 -19.320 13.552 1.00 41.72 202 ALA A O 1
ATOM 1588 N N . GLY A 1 203 ? -11.112 -19.779 11.942 1.00 50.94 203 GLY A N 1
ATOM 1589 C CA . GLY A 1 203 ? -10.126 -20.213 10.945 1.00 50.94 203 GLY A CA 1
ATOM 1590 C C . GLY A 1 203 ? -9.672 -19.122 9.960 1.00 50.94 203 GLY A C 1
ATOM 1591 O O . GLY A 1 203 ? -8.926 -19.419 9.030 1.00 50.94 203 GLY A O 1
ATOM 1592 N N . LYS A 1 204 ? -10.141 -17.870 10.082 1.00 64.94 204 LYS A N 1
ATOM 1593 C CA . LYS A 1 204 ? -9.832 -16.806 9.108 1.00 64.94 204 LYS A CA 1
ATOM 1594 C C . LYS A 1 204 ? -8.735 -15.871 9.613 1.00 64.94 204 LYS A C 1
ATOM 1596 O O . LYS A 1 204 ? -8.950 -15.113 10.559 1.00 64.94 204 LYS A O 1
ATOM 1601 N N . ARG A 1 205 ? -7.592 -15.882 8.915 1.00 83.25 205 ARG A N 1
ATOM 1602 C CA . ARG A 1 205 ? -6.484 -14.925 9.067 1.00 83.25 205 ARG A CA 1
ATOM 1603 C C . ARG A 1 205 ? -7.041 -13.501 9.118 1.00 83.25 205 ARG A C 1
ATOM 1605 O O . ARG A 1 205 ? -7.542 -13.016 8.107 1.00 83.25 205 ARG A O 1
ATOM 1612 N N . THR A 1 206 ? -7.005 -12.850 10.278 1.00 87.88 206 THR A N 1
ATOM 1613 C CA . THR A 1 206 ? -7.494 -11.473 10.439 1.00 87.88 206 THR A CA 1
ATOM 1614 C C . THR A 1 206 ? -6.336 -10.558 10.797 1.00 87.88 206 THR A C 1
ATOM 1616 O O . THR A 1 206 ? -5.501 -10.912 11.625 1.00 87.88 206 THR A O 1
ATOM 1619 N N . ALA A 1 207 ? -6.288 -9.389 10.169 1.00 91.44 207 ALA A N 1
ATOM 1620 C CA . ALA A 1 207 ? -5.314 -8.344 10.430 1.00 91.44 207 ALA A CA 1
ATOM 1621 C C . ALA A 1 207 ? -6.020 -7.016 10.712 1.00 91.44 207 ALA A C 1
ATOM 1623 O O . ALA A 1 207 ? -7.013 -6.690 10.060 1.00 91.44 207 ALA A O 1
ATOM 1624 N N . ILE A 1 208 ? -5.488 -6.235 11.648 1.00 93.25 208 ILE A N 1
ATOM 1625 C CA . ILE A 1 208 ? -5.794 -4.807 11.756 1.00 93.25 208 ILE A CA 1
ATOM 1626 C C . ILE A 1 208 ? -4.712 -4.055 10.990 1.00 93.25 208 ILE A C 1
ATOM 1628 O O . ILE A 1 208 ? -3.526 -4.361 11.130 1.00 93.25 208 ILE A O 1
ATOM 1632 N N . VAL A 1 209 ? -5.137 -3.099 10.167 1.00 93.69 209 VAL A N 1
ATOM 1633 C CA . VAL A 1 209 ? -4.237 -2.208 9.432 1.00 93.69 209 VAL A CA 1
ATOM 1634 C C . VAL A 1 209 ? -4.559 -0.767 9.802 1.00 93.69 209 VAL A C 1
ATOM 1636 O O . VAL A 1 209 ? -5.666 -0.291 9.544 1.00 93.69 209 VAL A O 1
ATOM 1639 N N . CYS A 1 210 ? -3.583 -0.082 10.390 1.00 95.19 210 CYS A N 1
ATOM 1640 C CA . CYS A 1 210 ? -3.647 1.337 10.709 1.00 95.19 210 CYS A CA 1
ATOM 1641 C C . CYS A 1 210 ? -3.530 2.168 9.424 1.00 95.19 210 CYS A C 1
ATOM 1643 O O . CYS A 1 210 ? -2.536 2.082 8.700 1.00 95.19 210 CYS A O 1
ATOM 1645 N N . ILE A 1 211 ? -4.548 2.976 9.142 1.00 94.69 211 ILE A N 1
ATOM 1646 C CA . ILE A 1 211 ? -4.628 3.849 7.974 1.00 94.69 211 ILE A CA 1
ATOM 1647 C C . ILE A 1 211 ? -4.183 5.242 8.394 1.00 94.69 211 ILE A C 1
ATOM 1649 O O . ILE A 1 211 ? -4.855 5.905 9.191 1.00 94.69 211 ILE A O 1
ATOM 1653 N N . LYS A 1 212 ? -3.025 5.658 7.878 1.00 93.12 212 LYS A N 1
ATOM 1654 C CA . LYS A 1 212 ? -2.445 6.974 8.156 1.00 93.12 212 LYS A CA 1
ATOM 1655 C C . LYS A 1 212 ? -3.262 8.078 7.484 1.00 93.12 212 LYS A C 1
ATOM 1657 O O . LYS A 1 212 ? -3.957 7.831 6.499 1.00 93.12 212 LYS A O 1
ATOM 1662 N N . GLU A 1 213 ? -3.166 9.297 8.005 1.00 91.25 213 GLU A N 1
ATOM 1663 C CA . GLU A 1 213 ? -3.934 10.434 7.484 1.00 91.25 213 GLU A CA 1
ATOM 1664 C C . GLU A 1 213 ? -3.582 10.760 6.026 1.00 91.25 213 GLU A C 1
ATOM 1666 O O . GLU A 1 213 ? -4.456 11.133 5.249 1.00 91.25 213 GLU A O 1
ATOM 1671 N N . GLU A 1 214 ? -2.323 10.567 5.621 1.00 90.56 214 GLU A N 1
ATOM 1672 C CA . GLU A 1 214 ? -1.878 10.754 4.236 1.00 90.56 214 GLU A CA 1
ATOM 1673 C C . GLU A 1 214 ? -2.485 9.746 3.242 1.00 90.56 214 GLU A C 1
ATOM 1675 O O . GLU A 1 214 ? -2.540 10.020 2.042 1.00 90.56 214 GLU A O 1
ATOM 1680 N N . ASP A 1 215 ? -2.974 8.607 3.737 1.00 90.94 215 ASP A N 1
ATOM 1681 C CA . ASP A 1 215 ? -3.655 7.571 2.957 1.00 90.94 215 ASP A CA 1
ATOM 1682 C C . ASP A 1 215 ? -5.195 7.689 3.059 1.00 90.94 215 ASP A C 1
ATOM 1684 O O . ASP A 1 215 ? -5.931 6.801 2.614 1.00 90.94 215 ASP A O 1
ATOM 1688 N N . GLU A 1 216 ? -5.705 8.792 3.618 1.00 89.56 216 GLU A N 1
ATOM 1689 C CA . GLU A 1 216 ? -7.129 9.073 3.800 1.00 89.56 216 GLU A CA 1
ATOM 1690 C C . GLU A 1 216 ? -7.594 10.230 2.900 1.00 89.56 216 GLU A C 1
ATOM 1692 O O . GLU A 1 216 ? -7.233 11.394 3.081 1.00 89.56 216 GLU A O 1
ATOM 1697 N N . LEU A 1 217 ? -8.498 9.944 1.960 1.00 82.81 217 LEU A N 1
ATOM 1698 C CA . LEU A 1 217 ? -9.197 10.988 1.212 1.00 82.81 217 LEU A CA 1
ATOM 1699 C C . LEU A 1 217 ? -10.452 11.430 1.984 1.00 82.81 217 LEU A C 1
ATOM 1701 O O . LEU A 1 217 ? -11.496 10.780 1.918 1.00 82.81 217 LEU A O 1
ATOM 1705 N N . ARG A 1 218 ? -10.338 12.553 2.709 1.00 66.31 218 ARG A N 1
ATOM 1706 C CA . ARG A 1 218 ? -11.398 13.118 3.579 1.00 66.31 218 ARG A CA 1
ATOM 1707 C C . ARG A 1 218 ? -12.495 13.885 2.842 1.00 66.31 218 ARG A C 1
ATOM 1709 O O . ARG A 1 218 ? -13.612 14.001 3.339 1.00 66.31 218 ARG A O 1
ATOM 1716 N N . TRP A 1 219 ? -12.177 14.421 1.667 1.00 63.78 219 TRP A N 1
ATOM 1717 C CA . TRP A 1 219 ? -13.064 15.300 0.904 1.00 63.78 219 TRP A CA 1
ATOM 1718 C C . TRP A 1 219 ? -13.302 14.715 -0.484 1.00 63.78 219 TRP A C 1
ATOM 1720 O O . TRP A 1 219 ? -12.754 15.185 -1.479 1.00 63.78 219 TRP A O 1
ATOM 1730 N N . TYR A 1 220 ? -14.103 13.653 -0.549 1.00 56.97 220 TYR A N 1
ATOM 1731 C CA . TYR A 1 220 ? -14.563 13.098 -1.816 1.00 56.97 220 TYR A CA 1
ATOM 1732 C C . TYR A 1 220 ? -16.043 13.417 -2.020 1.00 56.97 220 TYR A C 1
ATOM 1734 O O . TYR A 1 220 ? -16.895 12.952 -1.269 1.00 56.97 220 TYR A O 1
ATOM 1742 N N . SER A 1 221 ? -16.346 14.196 -3.060 1.00 54.66 221 SER A N 1
ATOM 1743 C CA . SER A 1 221 ? -17.706 14.316 -3.580 1.00 54.66 221 SER A CA 1
ATOM 1744 C C . SER A 1 221 ? -17.801 13.454 -4.842 1.00 54.66 221 SER A C 1
ATOM 1746 O O . SER A 1 221 ? -17.125 13.764 -5.831 1.00 54.66 221 SER A O 1
ATOM 1748 N N . PRO A 1 222 ? -18.558 12.341 -4.836 1.00 55.56 222 PRO A N 1
ATOM 1749 C CA . PRO A 1 222 ? -18.729 11.532 -6.031 1.00 55.56 222 PRO A CA 1
ATOM 1750 C C . PRO A 1 222 ? -19.397 12.370 -7.121 1.00 55.56 222 PRO A C 1
ATOM 1752 O O . PRO A 1 222 ? -20.548 12.778 -6.988 1.00 55.56 222 PRO A O 1
ATOM 1755 N N . ILE A 1 223 ? -18.693 12.589 -8.234 1.00 55.31 223 ILE A N 1
ATOM 1756 C CA . ILE A 1 223 ? -19.292 13.179 -9.434 1.00 55.31 223 ILE A CA 1
ATOM 1757 C C . ILE A 1 223 ? -20.255 12.136 -10.004 1.00 55.31 223 ILE A C 1
ATOM 1759 O O . ILE A 1 223 ? -19.853 11.228 -10.736 1.00 55.31 223 ILE A O 1
ATOM 1763 N N . THR A 1 224 ? -21.532 12.235 -9.648 1.00 52.12 224 THR A N 1
ATOM 1764 C CA . THR A 1 224 ? -22.585 11.379 -10.193 1.00 52.12 224 THR A CA 1
ATOM 1765 C C . THR A 1 224 ? -22.821 11.799 -11.644 1.00 52.12 224 THR A C 1
ATOM 1767 O O . THR A 1 224 ? -23.595 12.705 -11.944 1.00 52.12 224 THR A O 1
ATOM 1770 N N . ARG A 1 225 ? -22.092 11.181 -12.582 1.00 45.38 225 ARG A N 1
ATOM 1771 C CA . ARG A 1 225 ? -22.334 11.347 -14.022 1.00 45.38 225 ARG A CA 1
ATOM 1772 C C . ARG A 1 225 ? -23.686 10.713 -14.353 1.00 45.38 225 ARG A C 1
ATOM 1774 O O . ARG A 1 225 ? -23.747 9.519 -14.624 1.00 45.38 225 ARG A O 1
ATOM 1781 N N . GLY A 1 226 ? -24.765 11.489 -14.281 1.00 46.06 226 GLY A N 1
ATOM 1782 C CA . GLY A 1 226 ? -26.090 10.969 -14.622 1.00 46.06 226 GLY A CA 1
ATOM 1783 C C . GLY A 1 226 ? -27.307 11.832 -14.307 1.00 46.06 226 GLY A C 1
ATOM 1784 O O . GLY A 1 226 ? -28.372 11.504 -14.816 1.00 46.06 226 GLY A O 1
ATOM 1785 N N . GLN A 1 227 ? -27.199 12.924 -13.545 1.00 40.94 227 GLN A N 1
ATOM 1786 C CA . GLN A 1 227 ? -28.310 13.872 -13.404 1.00 40.94 227 GLN A CA 1
ATOM 1787 C C . GLN A 1 227 ? -27.808 15.314 -13.432 1.00 40.94 227 GLN A C 1
ATOM 1789 O O . GLN A 1 227 ? -27.245 15.836 -12.474 1.00 40.94 227 GLN A O 1
ATOM 1794 N N . HIS A 1 228 ? -28.042 15.968 -14.568 1.00 49.44 228 HIS A N 1
ATOM 1795 C CA . HIS A 1 228 ? -28.306 17.397 -14.562 1.00 49.44 228 HIS A CA 1
ATOM 1796 C C . HIS A 1 228 ? -29.498 17.668 -13.630 1.00 49.44 228 HIS A C 1
ATOM 1798 O O . HIS A 1 228 ? -30.490 16.948 -13.690 1.00 49.44 228 HIS A O 1
ATOM 1804 N N . GLN A 1 229 ? -29.388 18.755 -12.864 1.00 46.31 229 GLN A N 1
ATOM 1805 C CA . GLN A 1 229 ? -30.399 19.367 -11.993 1.00 46.31 229 GLN A CA 1
ATOM 1806 C C . GLN A 1 229 ? -30.576 18.750 -10.599 1.00 46.31 229 GLN A C 1
ATOM 1808 O O . GLN A 1 229 ? -31.530 18.035 -10.325 1.00 46.31 229 GLN A O 1
ATOM 1813 N N . SER A 1 230 ? -29.761 19.224 -9.659 1.00 41.31 230 SER A N 1
ATOM 1814 C CA . SER A 1 230 ? -30.299 19.646 -8.365 1.00 41.31 230 SER A CA 1
ATOM 1815 C C . SER A 1 230 ? -29.427 20.756 -7.775 1.00 41.31 230 SER A C 1
ATOM 1817 O O . SER A 1 230 ? -28.316 20.512 -7.314 1.00 41.31 230 SER A O 1
ATOM 1819 N N . THR A 1 231 ? -29.968 21.976 -7.848 1.00 41.81 231 THR A N 1
ATOM 1820 C CA . THR A 1 231 ? -29.765 23.089 -6.902 1.00 41.81 231 THR A CA 1
ATOM 1821 C C . THR A 1 231 ? -28.322 23.533 -6.641 1.00 41.81 231 THR A C 1
ATOM 1823 O O . THR A 1 231 ? -27.750 23.246 -5.596 1.00 41.81 231 THR A O 1
ATOM 1826 N N . LEU A 1 232 ? -27.776 24.326 -7.565 1.00 44.25 232 LEU A N 1
ATOM 1827 C CA . LEU A 1 232 ? -26.589 25.167 -7.346 1.00 44.25 232 LEU A CA 1
ATOM 1828 C C . LEU A 1 232 ? -26.915 26.526 -6.684 1.00 44.25 232 LEU A C 1
ATOM 1830 O O . LEU A 1 232 ? -26.017 27.345 -6.529 1.00 44.25 232 LEU A O 1
ATOM 1834 N N . ASP A 1 233 ? -28.164 26.756 -6.264 1.00 42.47 233 ASP A N 1
ATOM 1835 C CA . ASP A 1 233 ? -28.628 28.065 -5.771 1.00 42.47 233 ASP A CA 1
ATOM 1836 C C . ASP A 1 233 ? -28.813 28.157 -4.248 1.00 42.47 233 ASP A C 1
ATOM 1838 O O . ASP A 1 233 ? -29.317 29.164 -3.757 1.00 42.47 233 ASP A O 1
ATOM 1842 N N . ASP A 1 234 ? -28.392 27.150 -3.477 1.00 44.62 234 ASP A N 1
ATOM 1843 C CA . ASP A 1 234 ? -28.416 27.247 -2.016 1.00 44.62 234 ASP A CA 1
ATOM 1844 C C . ASP A 1 234 ? -26.990 27.190 -1.435 1.00 44.62 234 ASP A C 1
ATOM 1846 O O . ASP A 1 234 ? -26.447 26.100 -1.225 1.00 44.62 234 ASP A O 1
ATOM 1850 N N . PRO A 1 235 ? -26.348 28.345 -1.158 1.00 50.34 235 PRO A N 1
ATOM 1851 C CA . PRO A 1 235 ? -25.018 28.399 -0.544 1.00 50.34 235 PRO A CA 1
ATOM 1852 C C . PRO A 1 235 ? -24.985 27.803 0.876 1.00 50.34 235 PRO A C 1
ATOM 1854 O O . PRO A 1 235 ? -23.902 27.616 1.438 1.00 50.34 235 PRO A O 1
ATOM 1857 N N . HIS A 1 236 ? -26.144 27.466 1.452 1.00 45.78 236 HIS A N 1
ATOM 1858 C CA . HIS A 1 236 ? -26.260 26.774 2.733 1.00 45.78 236 HIS A CA 1
ATOM 1859 C C . HIS A 1 236 ? -26.543 25.275 2.612 1.00 45.78 236 HIS A C 1
ATOM 1861 O O . HIS A 1 236 ? -26.431 24.567 3.612 1.00 45.78 236 HIS A O 1
ATOM 1867 N N . ASN A 1 237 ? -26.806 24.766 1.407 1.00 40.25 237 ASN A N 1
ATOM 1868 C CA . ASN A 1 237 ? -27.114 23.360 1.169 1.00 40.25 237 ASN A CA 1
ATOM 1869 C C . ASN A 1 237 ? -25.984 22.663 0.405 1.00 40.25 237 ASN A C 1
ATOM 1871 O O . ASN A 1 237 ? -26.194 21.918 -0.552 1.00 40.25 237 ASN A O 1
ATOM 1875 N N . ASN A 1 238 ? -24.752 22.876 0.882 1.00 42.88 238 ASN A N 1
ATOM 1876 C CA . ASN A 1 238 ? -23.695 21.890 0.708 1.00 42.88 238 ASN A CA 1
ATOM 1877 C C . ASN A 1 238 ? -24.207 20.601 1.348 1.00 42.88 238 ASN A C 1
ATOM 1879 O O . ASN A 1 238 ? -24.045 20.407 2.555 1.00 42.88 238 ASN A O 1
ATOM 1883 N N . ILE A 1 239 ? -24.832 19.736 0.548 1.00 45.28 239 ILE A N 1
ATOM 1884 C CA . ILE A 1 239 ? -25.056 18.337 0.888 1.00 45.28 239 ILE A CA 1
ATOM 1885 C C . ILE A 1 239 ? -23.654 17.754 1.074 1.00 45.28 239 ILE A C 1
ATOM 1887 O O . ILE A 1 239 ? -23.025 17.237 0.152 1.00 45.28 239 ILE A O 1
ATOM 1891 N N . ARG A 1 240 ? -23.121 17.937 2.286 1.00 43.25 240 ARG A N 1
ATOM 1892 C CA . ARG A 1 240 ? -21.975 17.239 2.841 1.00 43.25 240 ARG A CA 1
ATOM 1893 C C . ARG A 1 240 ? -22.419 15.787 2.875 1.00 43.25 240 ARG A C 1
ATOM 1895 O O . ARG A 1 240 ? -22.986 15.345 3.868 1.00 43.25 240 ARG A O 1
ATOM 1902 N N . LEU A 1 241 ? -22.264 15.085 1.753 1.00 45.50 241 LEU A N 1
ATOM 1903 C CA . LEU A 1 241 ? -22.404 13.638 1.699 1.00 45.50 241 LEU A CA 1
ATOM 1904 C C . LEU A 1 241 ? -21.522 13.102 2.825 1.00 45.50 241 LEU A C 1
ATOM 1906 O O . LEU A 1 241 ? -20.306 13.292 2.810 1.00 45.50 241 LEU A O 1
ATOM 1910 N N . GLY A 1 242 ? -22.179 12.592 3.867 1.00 45.91 242 GLY A N 1
ATOM 1911 C CA . GLY A 1 242 ? -21.565 12.295 5.150 1.00 45.91 242 GLY A CA 1
ATOM 1912 C C . GLY A 1 242 ? -20.309 11.454 4.974 1.00 45.91 242 GLY A C 1
ATOM 1913 O O . GLY A 1 242 ? -20.356 10.401 4.347 1.00 45.91 242 GLY A O 1
ATOM 1914 N N . HIS A 1 243 ? -19.203 11.981 5.499 1.00 57.94 243 HIS A N 1
ATOM 1915 C CA . HIS A 1 243 ? -18.006 11.303 6.013 1.00 57.94 243 HIS A CA 1
ATOM 1916 C C . HIS A 1 243 ? -17.599 9.965 5.371 1.00 57.94 243 HIS A C 1
ATOM 1918 O O . HIS A 1 243 ? -17.150 9.056 6.066 1.00 57.94 243 HIS A O 1
ATOM 1924 N N . THR A 1 244 ? -17.720 9.819 4.050 1.00 65.62 244 THR A N 1
ATOM 1925 C CA . THR A 1 244 ? -17.251 8.608 3.375 1.00 65.62 244 THR A CA 1
ATOM 1926 C C . THR A 1 244 ? -15.742 8.718 3.236 1.00 65.62 244 THR A C 1
ATOM 1928 O O . THR A 1 244 ? -15.236 9.403 2.348 1.00 65.62 244 THR A O 1
ATOM 1931 N N . ARG A 1 245 ? -15.027 8.069 4.156 1.00 79.00 245 ARG A N 1
ATOM 1932 C CA . ARG A 1 245 ? -13.568 7.973 4.118 1.00 79.00 245 ARG A CA 1
ATOM 1933 C C . ARG A 1 245 ? -13.163 6.983 3.051 1.00 79.00 245 ARG A C 1
ATOM 1935 O O . ARG A 1 245 ? -13.673 5.864 2.994 1.00 79.00 245 ARG A O 1
ATOM 1942 N N . VAL A 1 246 ? -12.241 7.406 2.198 1.00 84.44 246 VAL A N 1
ATOM 1943 C CA . VAL A 1 246 ? -11.750 6.570 1.112 1.00 84.44 246 VAL A CA 1
ATOM 1944 C C . VAL A 1 246 ? -10.265 6.327 1.307 1.00 84.44 246 VAL A C 1
ATOM 1946 O O . VAL A 1 246 ? -9.479 7.264 1.412 1.00 84.44 246 VAL A O 1
ATOM 1949 N N . MET A 1 247 ? -9.900 5.047 1.354 1.00 89.12 247 MET A N 1
ATOM 1950 C CA . MET A 1 247 ? -8.517 4.620 1.507 1.00 89.12 247 MET A CA 1
ATOM 1951 C C . MET A 1 247 ? -7.817 4.803 0.169 1.00 89.12 247 MET A C 1
ATOM 1953 O O . MET A 1 247 ? -8.300 4.320 -0.860 1.00 89.12 247 MET A O 1
ATOM 1957 N N . ILE A 1 248 ? -6.686 5.491 0.185 1.00 87.81 248 ILE A N 1
ATOM 1958 C CA . ILE A 1 248 ? -5.830 5.698 -0.977 1.00 87.81 248 ILE A CA 1
ATOM 1959 C C . ILE A 1 248 ? -4.409 5.235 -0.649 1.00 87.81 248 ILE A C 1
ATOM 1961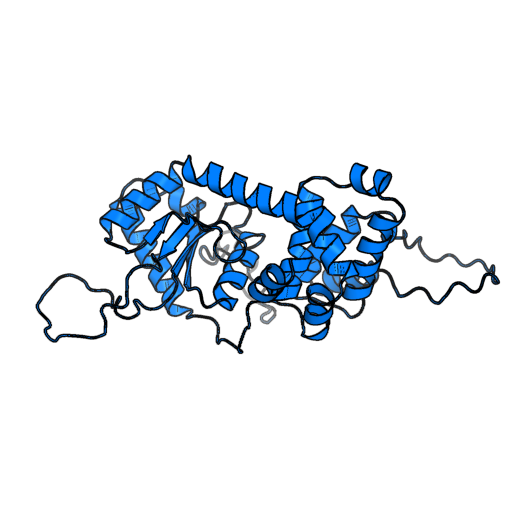 O O . ILE A 1 248 ? -4.152 4.629 0.390 1.00 87.81 248 ILE A O 1
ATOM 1965 N N . GLY A 1 249 ? -3.495 5.470 -1.585 1.00 86.50 249 GLY A N 1
ATOM 1966 C CA . GLY A 1 249 ? -2.075 5.347 -1.306 1.00 86.50 249 GLY A CA 1
ATOM 1967 C C . GLY A 1 249 ? -1.615 3.929 -0.952 1.00 86.50 249 GLY A C 1
ATOM 1968 O O . GLY A 1 249 ? -2.037 2.953 -1.579 1.00 86.50 249 GLY A O 1
ATOM 1969 N N . ASN A 1 250 ? -0.710 3.837 0.021 1.00 87.00 250 ASN A N 1
ATOM 1970 C CA . ASN A 1 250 ? -0.016 2.594 0.374 1.00 87.00 250 ASN A CA 1
ATOM 1971 C C . ASN A 1 250 ? -0.914 1.653 1.168 1.00 87.00 250 ASN A C 1
ATOM 1973 O O . ASN A 1 250 ? -0.914 0.443 0.929 1.00 87.00 250 ASN A O 1
ATOM 1977 N N . SER A 1 251 ? -1.722 2.218 2.061 1.00 91.06 251 SER A N 1
ATOM 1978 C CA . SER A 1 251 ? -2.713 1.478 2.829 1.00 91.06 251 SER A CA 1
ATOM 1979 C C . SER A 1 251 ? -3.683 0.732 1.911 1.00 91.06 251 SER A C 1
ATOM 1981 O O . SER A 1 251 ? -3.910 -0.459 2.116 1.00 91.06 251 SER A O 1
ATOM 1983 N N . LEU A 1 252 ? -4.175 1.369 0.837 1.00 89.50 252 LEU A N 1
ATOM 1984 C CA . LEU A 1 252 ? -5.075 0.714 -0.120 1.00 89.50 252 LEU A CA 1
ATOM 1985 C C . LEU A 1 252 ? -4.428 -0.509 -0.780 1.00 89.50 252 LEU A C 1
ATOM 1987 O O . LEU A 1 252 ? -5.050 -1.572 -0.851 1.00 89.50 252 LEU A O 1
ATOM 1991 N N . THR A 1 253 ? -3.189 -0.372 -1.252 1.00 86.38 253 THR A N 1
ATOM 1992 C CA . THR A 1 253 ? -2.435 -1.476 -1.864 1.00 86.38 253 THR A CA 1
ATOM 1993 C C . THR A 1 253 ? -2.207 -2.610 -0.865 1.00 86.38 253 THR A C 1
ATOM 1995 O O . THR A 1 253 ? -2.481 -3.768 -1.182 1.00 86.38 253 THR A O 1
ATOM 1998 N N . LYS A 1 254 ? -1.782 -2.283 0.363 1.00 89.69 254 LYS A N 1
ATOM 1999 C CA . LYS A 1 254 ? -1.577 -3.242 1.459 1.00 89.69 254 LYS A CA 1
ATOM 2000 C C . LYS A 1 254 ? -2.855 -4.023 1.767 1.00 89.69 254 LYS A C 1
ATOM 2002 O O . LYS A 1 254 ? -2.836 -5.251 1.770 1.00 89.69 254 LYS A O 1
ATOM 2007 N N . VAL A 1 255 ? -3.979 -3.333 1.963 1.00 89.88 255 VAL A N 1
ATOM 2008 C CA . VAL A 1 255 ? -5.277 -3.963 2.256 1.00 89.88 255 VAL A CA 1
ATOM 2009 C C . VAL A 1 255 ? -5.735 -4.869 1.113 1.00 89.88 255 VAL A C 1
ATOM 2011 O O . VAL A 1 255 ? -6.173 -5.993 1.357 1.00 89.88 255 VAL A O 1
ATOM 2014 N N . ARG A 1 256 ? -5.590 -4.435 -0.143 1.00 86.62 256 ARG A N 1
ATOM 2015 C CA . ARG A 1 256 ? -5.939 -5.255 -1.315 1.00 86.62 256 ARG A CA 1
ATOM 2016 C C . ARG A 1 256 ? -5.092 -6.516 -1.425 1.00 86.62 256 ARG A C 1
ATOM 2018 O O . ARG A 1 256 ? -5.642 -7.588 -1.670 1.00 86.62 256 ARG A O 1
ATOM 2025 N N . HIS A 1 257 ? -3.783 -6.404 -1.219 1.00 85.12 257 HIS A N 1
ATOM 2026 C CA . HIS A 1 257 ? -2.890 -7.555 -1.265 1.00 85.12 257 HIS A CA 1
ATOM 2027 C C . HIS A 1 257 ? -3.227 -8.555 -0.153 1.00 85.12 257 HIS A C 1
ATOM 2029 O O . HIS A 1 257 ? -3.414 -9.736 -0.435 1.00 85.12 257 HIS A O 1
ATOM 2035 N N . LEU A 1 258 ? -3.444 -8.089 1.077 1.00 87.00 258 LEU A N 1
ATOM 2036 C CA . LEU A 1 258 ? -3.899 -8.946 2.175 1.00 87.00 258 LEU A CA 1
ATOM 2037 C C . LEU A 1 258 ? -5.219 -9.655 1.841 1.00 87.00 258 LEU A C 1
ATOM 2039 O O . LEU A 1 258 ? -5.329 -10.865 2.025 1.00 87.00 258 LEU A O 1
ATOM 2043 N N . HIS A 1 259 ? -6.193 -8.948 1.266 1.00 86.44 259 HIS A N 1
ATOM 2044 C CA . HIS A 1 259 ? -7.430 -9.579 0.807 1.00 86.44 259 HIS A CA 1
ATOM 2045 C C . HIS A 1 259 ? -7.204 -10.638 -0.279 1.00 86.44 259 HIS A C 1
ATOM 2047 O O . HIS A 1 259 ? -7.836 -11.690 -0.223 1.00 86.44 259 HIS A O 1
ATOM 2053 N N . SER A 1 260 ? -6.295 -10.404 -1.233 1.00 80.75 260 SER A N 1
ATOM 2054 C CA . SER A 1 260 ? -5.944 -11.407 -2.255 1.00 80.75 260 SER A CA 1
ATOM 2055 C C . SER A 1 260 ? -5.283 -12.659 -1.664 1.00 80.75 260 SER A C 1
ATOM 2057 O O . SER A 1 260 ? -5.438 -13.752 -2.198 1.00 80.75 260 SER A O 1
ATOM 2059 N N . LEU A 1 261 ? -4.621 -12.505 -0.515 1.00 79.69 261 LEU A N 1
ATOM 2060 C CA . LEU A 1 261 ? -4.022 -13.575 0.283 1.00 79.69 261 LEU A CA 1
ATOM 2061 C C . LEU A 1 261 ? -5.038 -14.245 1.235 1.00 79.69 261 LEU A C 1
ATOM 2063 O O . LEU A 1 261 ? -4.671 -15.064 2.076 1.00 79.69 261 LEU A O 1
ATOM 2067 N N . GLY A 1 262 ? -6.324 -13.892 1.132 1.00 82.56 262 GLY A N 1
ATOM 2068 C CA . GLY A 1 262 ? -7.396 -14.451 1.956 1.00 82.56 262 GLY A CA 1
ATOM 2069 C C . GLY A 1 262 ? -7.460 -13.884 3.375 1.00 82.56 262 GLY A C 1
ATOM 2070 O O . GLY A 1 262 ? -8.214 -14.402 4.202 1.00 82.56 262 GLY A O 1
ATOM 2071 N N . TRP A 1 263 ? -6.707 -12.822 3.674 1.00 86.19 263 TRP A N 1
ATOM 2072 C CA . TRP A 1 263 ? -6.827 -12.139 4.953 1.00 86.19 263 TRP A CA 1
ATOM 2073 C C . TRP A 1 263 ? -8.116 -11.336 5.019 1.00 86.19 263 TRP A C 1
ATOM 2075 O O . TRP A 1 263 ? -8.560 -10.674 4.072 1.00 86.19 263 TRP A O 1
ATOM 2085 N N . LYS A 1 264 ? -8.681 -11.323 6.216 1.00 88.50 264 LYS A N 1
ATOM 2086 C CA . LYS A 1 264 ? -9.667 -10.346 6.615 1.00 88.50 264 LYS A CA 1
ATOM 2087 C C . LYS A 1 264 ? -8.964 -9.129 7.196 1.00 88.50 264 LYS A C 1
ATOM 2089 O O . LYS A 1 264 ? -8.271 -9.243 8.199 1.00 88.50 264 LYS A O 1
ATOM 2094 N N . VAL A 1 265 ? -9.182 -7.963 6.606 1.00 91.12 265 VAL A N 1
ATOM 2095 C CA . VAL A 1 265 ? -8.556 -6.723 7.065 1.00 91.12 265 VAL A CA 1
ATOM 2096 C C . VAL A 1 265 ? -9.581 -5.843 7.767 1.00 91.12 265 VAL A C 1
ATOM 2098 O O . VAL A 1 265 ? -10.640 -5.565 7.213 1.00 91.12 265 VAL A O 1
ATOM 2101 N N . ILE A 1 266 ? -9.268 -5.413 8.987 1.00 93.94 266 ILE A N 1
ATOM 2102 C CA . ILE A 1 266 ? -10.021 -4.414 9.747 1.00 93.94 266 ILE A CA 1
ATOM 2103 C C . ILE A 1 266 ? -9.253 -3.090 9.619 1.00 93.94 266 ILE A C 1
ATOM 2105 O O . ILE A 1 266 ? -8.185 -2.955 10.223 1.00 93.94 266 ILE A O 1
ATOM 2109 N N . PRO A 1 267 ? -9.736 -2.129 8.815 1.00 93.81 267 PRO A N 1
ATOM 2110 C CA . PRO A 1 267 ? -9.089 -0.830 8.709 1.00 93.81 267 PRO A CA 1
ATOM 2111 C C . PRO A 1 267 ? -9.340 -0.011 9.979 1.00 93.81 267 PRO A C 1
ATOM 2113 O O . PRO A 1 267 ? -10.482 0.133 10.420 1.00 93.81 267 PRO A O 1
ATOM 2116 N N . LEU A 1 268 ? -8.270 0.538 10.547 1.00 95.50 268 LEU A N 1
ATOM 2117 C CA . LEU A 1 268 ? -8.308 1.448 11.688 1.00 95.50 268 LEU A CA 1
ATOM 2118 C C . LEU A 1 268 ? -7.843 2.821 11.214 1.00 95.50 268 LEU A C 1
ATOM 2120 O O . LEU A 1 268 ? -6.669 3.005 10.912 1.00 95.50 268 LEU A O 1
ATOM 2124 N N . TRP A 1 269 ? -8.755 3.784 11.122 1.00 95.00 269 TRP A N 1
ATOM 2125 C CA . 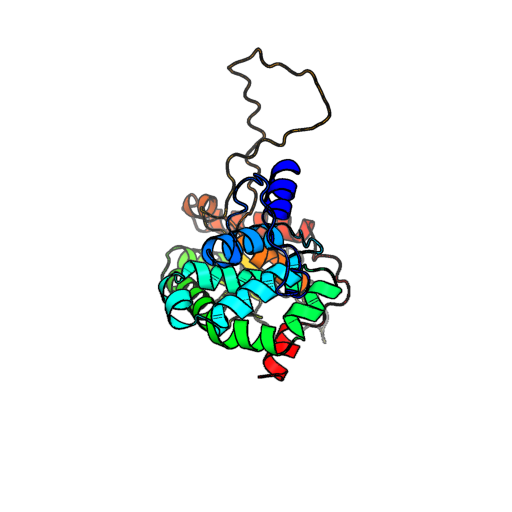TRP A 1 269 ? -8.417 5.136 10.682 1.00 95.00 269 TRP A CA 1
ATOM 2126 C C . TRP A 1 269 ? -7.761 5.889 11.833 1.00 95.00 269 TRP A C 1
ATOM 2128 O O . TRP A 1 269 ? -8.406 6.127 12.852 1.00 95.00 269 TRP A O 1
ATOM 2138 N N . LEU A 1 270 ? -6.485 6.261 11.693 1.00 94.94 270 LEU A N 1
ATOM 2139 C CA . LEU A 1 270 ? -5.755 6.917 12.786 1.00 94.94 270 LEU A CA 1
ATOM 2140 C C . LEU A 1 270 ? -6.356 8.272 13.166 1.00 94.94 270 LEU A C 1
ATOM 2142 O O . LEU A 1 270 ? -6.312 8.653 14.334 1.00 94.94 270 LEU A O 1
ATOM 2146 N N . SER A 1 271 ? -6.968 8.950 12.198 1.00 93.00 271 SER A N 1
ATOM 2147 C CA . SER A 1 271 ? -7.698 10.195 12.408 1.00 93.00 271 SER A CA 1
ATOM 2148 C C . SER A 1 271 ? -8.851 10.022 13.394 1.00 93.00 271 SER A C 1
ATOM 2150 O O . SER A 1 271 ? -8.878 10.690 14.420 1.00 93.00 271 SER A O 1
ATOM 2152 N N . GLU A 1 272 ? -9.730 9.048 13.150 1.00 93.75 272 GLU A N 1
ATOM 2153 C CA . GLU A 1 272 ? -10.827 8.697 14.062 1.00 93.75 272 GLU A CA 1
ATOM 2154 C C . GLU A 1 272 ? -10.305 8.158 15.394 1.00 93.75 272 GLU A C 1
ATOM 2156 O O . GLU A 1 272 ? -10.792 8.535 16.453 1.00 93.75 272 GLU A O 1
ATOM 2161 N N . TRP A 1 273 ? -9.292 7.291 15.351 1.00 96.25 273 TRP A N 1
ATOM 2162 C CA . TRP A 1 273 ? -8.744 6.649 16.542 1.00 96.25 273 TRP A CA 1
ATOM 2163 C C . TRP A 1 273 ? -8.189 7.655 17.552 1.00 96.25 273 TRP A C 1
ATOM 2165 O O . TRP A 1 273 ? -8.387 7.502 18.757 1.00 96.25 273 TRP A O 1
ATOM 2175 N N . SER A 1 274 ? -7.507 8.693 17.062 1.00 95.81 274 SER A N 1
ATOM 2176 C CA . SER A 1 274 ? -6.898 9.728 17.901 1.00 95.81 274 SER A CA 1
ATOM 2177 C C . SER A 1 274 ? -7.918 10.595 18.650 1.00 95.81 274 SER A C 1
ATOM 2179 O O . SER A 1 274 ? -7.595 11.151 19.700 1.00 95.81 274 SER A O 1
ATOM 2181 N N . GLU A 1 275 ? -9.156 10.667 18.155 1.00 95.69 275 GLU A N 1
ATOM 2182 C CA . GLU A 1 275 ? -10.265 11.389 18.789 1.00 95.69 275 GLU A CA 1
ATOM 2183 C C . GLU A 1 275 ? -10.906 10.581 19.935 1.00 95.69 275 GLU A C 1
ATOM 2185 O O . GLU A 1 275 ? -11.658 11.128 20.740 1.00 95.69 275 GLU A O 1
ATOM 2190 N N . LEU A 1 276 ? -10.598 9.282 20.051 1.00 96.94 276 LEU A N 1
ATOM 2191 C CA . LEU A 1 276 ? -11.147 8.411 21.089 1.00 96.94 276 LEU A CA 1
ATOM 2192 C C . LEU A 1 276 ? -10.307 8.510 22.363 1.00 96.94 276 LEU A C 1
ATOM 2194 O O . LEU A 1 276 ? -9.111 8.204 22.375 1.00 96.94 276 LEU A O 1
ATOM 2198 N N . HIS A 1 277 ? -10.943 8.895 23.468 1.00 96.12 277 HIS A N 1
ATOM 2199 C CA . HIS A 1 277 ? -10.248 9.133 24.736 1.00 96.12 277 HIS A CA 1
ATOM 2200 C C . HIS A 1 277 ? -10.336 7.962 25.716 1.00 96.12 277 HIS A C 1
ATOM 2202 O O . HIS A 1 277 ? -9.431 7.791 26.534 1.00 96.12 277 HIS A O 1
ATOM 2208 N N . THR A 1 278 ? -11.386 7.143 25.632 1.00 97.50 278 THR A N 1
ATOM 2209 C CA . THR A 1 278 ? -11.621 6.033 26.563 1.00 97.50 278 THR A CA 1
ATOM 2210 C C . THR A 1 278 ? -11.378 4.672 25.913 1.00 97.50 278 THR A C 1
ATOM 2212 O O . THR A 1 278 ? -11.447 4.518 24.692 1.00 97.50 278 THR A O 1
ATOM 2215 N N . VAL A 1 279 ? -11.089 3.664 26.740 1.00 96.88 279 VAL A N 1
ATOM 2216 C CA . VAL A 1 279 ? -10.951 2.271 26.284 1.00 96.88 279 VAL A CA 1
ATOM 2217 C C . VAL A 1 279 ? -12.274 1.752 25.725 1.00 96.88 279 VAL A C 1
ATOM 2219 O O . VAL A 1 279 ? -12.270 1.088 24.692 1.00 96.88 279 VAL A O 1
ATOM 2222 N N . ASP A 1 280 ? -13.400 2.107 26.346 1.00 97.12 280 ASP A N 1
ATOM 2223 C CA . ASP A 1 280 ? -14.734 1.684 25.908 1.00 97.12 280 ASP A CA 1
ATOM 2224 C C . ASP A 1 280 ? -15.080 2.227 24.513 1.00 97.12 280 ASP A C 1
ATOM 2226 O O . ASP A 1 280 ? -15.549 1.469 23.659 1.00 97.12 280 ASP A O 1
ATOM 2230 N N . ASP A 1 281 ? -14.781 3.504 24.238 1.00 96.88 281 ASP A N 1
ATOM 2231 C CA . ASP A 1 281 ? -14.997 4.106 22.914 1.00 96.88 281 ASP A CA 1
ATOM 2232 C C . ASP A 1 281 ? -14.141 3.419 21.842 1.00 96.88 281 ASP A C 1
ATOM 2234 O O . ASP A 1 281 ? -14.628 3.100 20.756 1.00 96.88 281 ASP A O 1
ATOM 2238 N N . ARG A 1 282 ? -12.876 3.121 22.164 1.00 97.44 282 ARG A N 1
ATOM 2239 C CA . ARG A 1 282 ? -11.959 2.377 21.284 1.00 97.44 282 ARG A CA 1
ATOM 2240 C C . ARG A 1 282 ? -12.442 0.953 21.025 1.00 97.44 282 ARG A C 1
ATOM 2242 O O . ARG A 1 282 ? -12.410 0.496 19.884 1.00 97.44 282 ARG A O 1
ATOM 2249 N N . CYS A 1 283 ? -12.931 0.261 22.053 1.00 95.94 283 CYS A N 1
ATOM 2250 C CA . CYS A 1 283 ? -13.507 -1.075 21.919 1.00 95.94 283 CYS A CA 1
ATOM 2251 C C . CYS A 1 283 ? -14.734 -1.059 21.002 1.00 95.94 283 CYS A C 1
ATOM 2253 O O . CYS A 1 283 ? -14.826 -1.868 20.077 1.00 95.94 283 CYS A O 1
ATOM 2255 N N . LYS A 1 284 ? -15.653 -0.111 21.218 1.00 94.88 284 LYS A N 1
ATOM 2256 C CA . LYS A 1 284 ? -16.842 0.067 20.379 1.00 94.88 284 LYS A CA 1
ATOM 2257 C C . LYS A 1 284 ? -16.459 0.344 18.925 1.00 94.88 284 LYS A C 1
ATOM 2259 O O . LYS A 1 284 ? -16.967 -0.325 18.028 1.00 94.88 284 LYS A O 1
ATOM 2264 N N . TYR A 1 285 ? -15.511 1.253 18.707 1.00 95.62 285 TYR A N 1
ATOM 2265 C CA . TYR A 1 285 ? -14.992 1.576 17.383 1.00 95.62 285 TYR A CA 1
ATOM 2266 C C . TYR A 1 285 ? -14.412 0.345 16.668 1.00 95.62 285 TYR A C 1
ATOM 2268 O O . TYR A 1 285 ? -14.769 0.069 15.522 1.00 95.62 285 TYR A O 1
ATOM 2276 N N . LEU A 1 286 ? -13.570 -0.449 17.343 1.00 94.12 286 LEU A N 1
ATOM 2277 C CA . LEU A 1 286 ? -13.020 -1.682 16.765 1.00 94.12 286 LEU A CA 1
ATOM 2278 C C . LEU A 1 286 ? -14.117 -2.670 16.367 1.00 94.12 286 LEU A C 1
ATOM 2280 O O . LEU A 1 286 ? -14.044 -3.254 15.285 1.00 94.12 286 LEU A O 1
ATOM 2284 N N . VAL A 1 287 ? -15.133 -2.857 17.213 1.00 92.00 287 VAL A N 1
ATOM 2285 C CA . VAL A 1 287 ? -16.262 -3.751 16.920 1.00 92.00 287 VAL A CA 1
ATOM 2286 C C . VAL A 1 287 ? -17.027 -3.275 15.684 1.00 92.00 287 VAL A C 1
ATOM 2288 O O . VAL A 1 287 ? -17.300 -4.091 14.802 1.00 92.00 287 VAL A O 1
ATOM 2291 N N . GLU A 1 288 ? -17.316 -1.977 15.575 1.00 91.31 288 GLU A N 1
ATOM 2292 C CA . GLU A 1 288 ? -17.982 -1.384 14.407 1.00 91.31 288 GLU A CA 1
ATOM 2293 C C . GLU A 1 288 ? -17.158 -1.589 13.125 1.00 91.31 288 GLU A C 1
ATOM 2295 O O . GLU A 1 288 ? -17.661 -2.144 12.144 1.00 91.31 288 GLU A O 1
ATOM 2300 N N . ARG A 1 289 ? -15.858 -1.250 13.140 1.00 91.38 289 ARG A N 1
ATOM 2301 C CA . ARG A 1 289 ? -14.950 -1.484 11.998 1.00 91.38 289 ARG A CA 1
ATOM 2302 C C . ARG A 1 289 ? -14.853 -2.964 11.629 1.00 91.38 289 ARG A C 1
ATOM 2304 O O . ARG A 1 289 ? -14.815 -3.320 10.450 1.00 91.38 289 ARG A O 1
ATOM 2311 N N . ALA A 1 290 ? -14.827 -3.857 12.618 1.00 88.75 290 ALA A N 1
ATOM 2312 C CA . ALA A 1 290 ? -14.770 -5.290 12.369 1.00 88.75 290 ALA A CA 1
ATOM 2313 C C . ALA A 1 290 ? -16.047 -5.808 11.704 1.00 88.75 290 ALA A C 1
ATOM 2315 O O . ALA A 1 290 ? -15.939 -6.625 10.782 1.00 88.75 290 ALA A O 1
ATOM 2316 N N . GLN A 1 291 ? -17.220 -5.342 12.145 1.00 85.38 291 GLN A N 1
ATOM 2317 C CA . GLN A 1 291 ? -18.520 -5.672 11.555 1.00 85.38 291 GLN A CA 1
ATOM 2318 C C . GLN A 1 291 ? -18.605 -5.209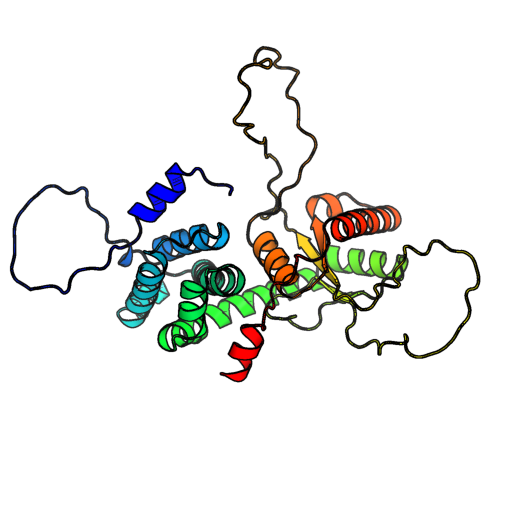 10.099 1.00 85.38 291 GLN A C 1
ATOM 2320 O O . GLN A 1 291 ? -18.960 -6.011 9.236 1.00 85.38 291 GLN A O 1
ATOM 2325 N N . GLU A 1 292 ? -18.189 -3.976 9.804 1.00 83.94 292 GLU A N 1
ATOM 2326 C CA . GLU A 1 292 ? -18.108 -3.459 8.431 1.00 83.94 292 GLU A CA 1
ATOM 2327 C C . GLU A 1 292 ? -17.176 -4.313 7.562 1.00 83.94 292 GLU A C 1
ATOM 2329 O O . GLU A 1 292 ? -17.552 -4.756 6.476 1.00 83.94 292 GLU A O 1
ATOM 2334 N N . ALA A 1 293 ? -15.992 -4.653 8.076 1.00 82.19 293 ALA A N 1
ATOM 2335 C CA . ALA A 1 293 ? -15.063 -5.541 7.386 1.00 82.19 293 ALA A CA 1
ATOM 2336 C C . ALA A 1 293 ? -15.624 -6.966 7.185 1.00 82.19 293 ALA A C 1
ATOM 2338 O O . ALA A 1 293 ? -15.265 -7.638 6.220 1.00 82.19 293 ALA A O 1
ATOM 2339 N N . TYR A 1 294 ? -16.473 -7.472 8.092 1.00 68.31 294 TYR A N 1
ATOM 2340 C CA . TYR A 1 294 ? -17.144 -8.776 7.934 1.00 68.31 294 TYR A CA 1
ATOM 2341 C C . TYR A 1 294 ? -18.268 -8.716 6.895 1.00 68.31 294 TYR A C 1
ATOM 2343 O O . TYR A 1 294 ? -18.464 -9.703 6.188 1.00 68.31 294 TYR A O 1
ATOM 2351 N N . ALA A 1 295 ? -18.955 -7.581 6.764 1.00 58.97 295 ALA A N 1
ATOM 2352 C CA . ALA A 1 295 ? -20.013 -7.394 5.775 1.00 58.97 295 ALA A CA 1
ATOM 2353 C C . ALA A 1 295 ? -19.483 -7.395 4.331 1.00 58.97 295 ALA A C 1
ATOM 2355 O O . ALA A 1 295 ? -20.168 -7.874 3.432 1.00 58.97 295 ALA A O 1
ATOM 2356 N N . ILE A 1 296 ? -18.257 -6.906 4.113 1.00 57.34 296 ILE A N 1
ATOM 2357 C CA . ILE A 1 296 ? -17.623 -6.870 2.785 1.00 57.34 296 ILE A CA 1
ATOM 2358 C C . ILE A 1 296 ? -17.145 -8.270 2.339 1.00 57.34 296 ILE A C 1
ATOM 2360 O O . ILE A 1 296 ? -17.056 -8.535 1.142 1.00 57.34 296 ILE A O 1
ATOM 2364 N N . GLY A 1 297 ? -16.925 -9.196 3.284 1.00 44.69 297 GLY A N 1
ATOM 2365 C CA . GLY A 1 297 ? -16.442 -10.555 3.018 1.00 44.69 297 GLY A CA 1
ATOM 2366 C C . GLY A 1 297 ? -14.995 -10.601 2.491 1.00 44.69 297 GLY A C 1
ATOM 2367 O O . GLY A 1 297 ? -14.445 -9.583 2.071 1.00 44.69 297 GLY A O 1
ATOM 2368 N N . PRO A 1 298 ? -14.317 -11.765 2.529 1.00 51.34 298 PRO A N 1
ATOM 2369 C CA . PRO A 1 298 ? -13.089 -11.934 1.757 1.00 51.34 298 PRO A CA 1
ATOM 2370 C C . PRO A 1 298 ? -13.428 -11.816 0.265 1.00 51.34 298 PRO A C 1
ATOM 2372 O O . PRO A 1 298 ? -14.472 -12.307 -0.170 1.00 51.34 298 PRO A O 1
ATOM 2375 N N . ALA A 1 299 ? -12.554 -11.177 -0.518 1.00 47.75 299 ALA A N 1
ATOM 2376 C CA . ALA A 1 299 ? -12.688 -11.176 -1.971 1.00 47.75 299 ALA A CA 1
ATOM 2377 C C . ALA A 1 299 ? -12.827 -12.627 -2.464 1.00 47.75 299 ALA A C 1
ATOM 2379 O O . ALA A 1 299 ? -12.148 -13.516 -1.948 1.00 47.75 299 ALA A O 1
ATOM 2380 N N . THR A 1 300 ? -13.719 -12.880 -3.425 1.00 41.34 300 THR A N 1
ATOM 2381 C CA . THR A 1 300 ? -13.873 -14.206 -4.038 1.00 41.34 300 THR A CA 1
ATOM 2382 C C . THR A 1 300 ? -12.521 -14.631 -4.599 1.00 41.34 300 THR A C 1
ATOM 2384 O O . THR A 1 300 ? -12.040 -14.048 -5.569 1.00 41.34 300 THR A O 1
ATOM 2387 N N . THR A 1 301 ? -11.876 -15.587 -3.938 1.00 41.34 301 THR A N 1
ATOM 2388 C CA . THR A 1 301 ? -10.549 -16.077 -4.299 1.00 41.34 301 THR A CA 1
ATOM 2389 C C . THR A 1 301 ? -10.648 -16.877 -5.589 1.00 41.34 301 THR A C 1
ATOM 2391 O O . THR A 1 301 ? -10.959 -18.066 -5.556 1.00 41.34 301 THR A O 1
ATOM 2394 N N . ASP A 1 302 ? -10.351 -16.242 -6.720 1.00 39.47 302 ASP A N 1
ATOM 2395 C CA . ASP A 1 302 ? -9.711 -16.966 -7.814 1.00 39.47 302 ASP A CA 1
ATOM 2396 C C . ASP A 1 302 ? -8.364 -17.461 -7.277 1.00 39.47 302 ASP A C 1
ATOM 2398 O O . ASP A 1 302 ? -7.614 -16.691 -6.679 1.00 39.47 302 ASP A O 1
ATOM 2402 N N . VAL A 1 303 ? -8.111 -18.764 -7.407 1.00 41.22 303 VAL A N 1
ATOM 2403 C CA . VAL A 1 303 ? -6.984 -19.504 -6.818 1.00 41.22 303 VAL A CA 1
ATOM 2404 C C . VAL A 1 303 ? -5.659 -18.742 -6.989 1.00 41.22 303 VAL A C 1
ATOM 2406 O O . VAL A 1 303 ? -5.019 -18.800 -8.037 1.00 41.22 303 VAL A O 1
ATOM 2409 N N . TYR A 1 304 ? -5.248 -18.015 -5.948 1.00 39.94 304 TYR A N 1
ATOM 2410 C CA . TYR A 1 304 ? -3.988 -17.282 -5.890 1.00 39.94 304 TYR A CA 1
ATOM 2411 C C . TYR A 1 304 ? -2.940 -18.186 -5.244 1.00 39.94 304 TYR A C 1
ATOM 2413 O O . TYR A 1 304 ? -2.982 -18.460 -4.047 1.00 39.94 304 TYR A O 1
ATOM 2421 N N . THR A 1 305 ? -2.002 -18.688 -6.043 1.00 47.03 305 THR A N 1
ATOM 2422 C CA . THR A 1 305 ? -0.746 -19.239 -5.523 1.00 47.03 305 THR A CA 1
ATOM 2423 C C . THR A 1 305 ? 0.143 -18.052 -5.180 1.00 47.03 305 THR A C 1
ATOM 2425 O O . THR A 1 305 ? 0.404 -17.239 -6.061 1.00 47.03 305 THR A O 1
ATOM 2428 N N . SER A 1 306 ? 0.564 -17.922 -3.918 1.00 43.75 306 SER A N 1
ATOM 2429 C CA . SER A 1 306 ? 1.375 -16.790 -3.449 1.00 43.75 306 SER A CA 1
ATOM 2430 C C . SER A 1 306 ? 2.647 -16.629 -4.305 1.00 43.75 306 SER A C 1
ATOM 2432 O O . SER A 1 306 ? 3.541 -17.476 -4.221 1.00 43.75 306 SER A O 1
ATOM 2434 N N . PRO A 1 307 ? 2.785 -15.549 -5.102 1.00 43.38 307 PRO A N 1
ATOM 2435 C CA . PRO A 1 307 ? 3.992 -15.255 -5.875 1.00 43.38 307 PRO A CA 1
ATOM 2436 C C . PRO A 1 307 ? 5.213 -15.050 -4.975 1.00 43.38 307 PRO A C 1
ATOM 2438 O O . PRO A 1 307 ? 6.338 -15.234 -5.417 1.00 43.38 307 PRO A O 1
ATOM 2441 N N . ILE A 1 308 ? 4.999 -14.706 -3.702 1.00 41.41 308 ILE A N 1
ATOM 2442 C CA . ILE A 1 308 ? 6.053 -14.519 -2.699 1.00 41.41 308 ILE A CA 1
ATOM 2443 C C . ILE A 1 308 ? 6.615 -15.855 -2.234 1.00 41.41 308 ILE A C 1
ATOM 2445 O O . ILE A 1 308 ? 7.811 -15.961 -1.999 1.00 41.41 308 ILE A O 1
ATOM 2449 N N . GLN A 1 309 ? 5.772 -16.882 -2.125 1.00 41.56 309 GLN A N 1
ATOM 2450 C CA . GLN A 1 309 ? 6.254 -18.225 -1.832 1.00 41.56 309 GLN A CA 1
ATOM 2451 C C . GLN A 1 309 ? 7.145 -18.718 -2.984 1.00 41.56 309 GLN A C 1
ATOM 2453 O O . GLN A 1 309 ? 8.241 -19.196 -2.734 1.00 41.56 309 GLN A O 1
ATOM 2458 N N . GLN A 1 310 ? 6.762 -18.435 -4.234 1.00 43.12 310 GLN A N 1
ATOM 2459 C CA . GLN A 1 310 ? 7.599 -18.701 -5.414 1.00 43.12 310 GLN A CA 1
ATOM 2460 C C . GLN A 1 310 ? 8.862 -17.823 -5.486 1.00 43.12 310 GLN A C 1
ATOM 2462 O O . GLN A 1 310 ? 9.893 -18.273 -5.975 1.00 43.12 310 GLN A O 1
ATOM 2467 N N . PHE A 1 311 ? 8.803 -16.573 -5.014 1.00 37.84 311 PHE A N 1
ATOM 2468 C CA . PHE A 1 311 ? 9.954 -15.666 -4.971 1.00 37.84 311 PHE A CA 1
ATOM 2469 C C . PHE A 1 311 ? 10.969 -16.084 -3.898 1.00 37.84 311 PHE A C 1
ATOM 2471 O O . PHE A 1 311 ? 12.157 -16.148 -4.188 1.00 37.84 311 PHE A O 1
ATOM 2478 N N . ASN A 1 312 ? 10.505 -16.433 -2.695 1.00 38.97 312 ASN A N 1
ATOM 2479 C CA . ASN A 1 312 ? 11.350 -16.902 -1.595 1.00 38.97 312 ASN A CA 1
ATOM 2480 C C . ASN A 1 312 ? 11.907 -18.313 -1.833 1.00 38.97 312 ASN A C 1
ATOM 2482 O O . ASN A 1 312 ? 12.971 -18.625 -1.320 1.00 38.97 312 ASN A O 1
ATOM 2486 N N . GLU A 1 313 ? 11.214 -19.161 -2.597 1.00 40.28 313 GLU A N 1
ATOM 2487 C CA . GLU A 1 313 ? 11.731 -20.467 -3.038 1.00 40.28 313 GLU A CA 1
ATOM 2488 C C . GLU A 1 313 ? 12.782 -20.345 -4.159 1.00 40.28 313 GLU A C 1
ATOM 2490 O O . GLU A 1 313 ? 13.468 -21.320 -4.463 1.00 40.28 313 GLU A O 1
ATOM 2495 N N . ALA A 1 314 ? 12.904 -19.168 -4.783 1.00 35.69 314 ALA A N 1
ATOM 2496 C CA . ALA A 1 314 ? 13.832 -18.896 -5.880 1.00 35.69 314 ALA A CA 1
ATOM 2497 C C . ALA A 1 314 ? 15.034 -18.011 -5.489 1.00 35.69 314 ALA A C 1
ATOM 2499 O O . ALA A 1 314 ? 15.870 -17.747 -6.357 1.00 35.69 314 ALA A O 1
ATOM 2500 N N . LEU A 1 315 ? 15.098 -17.542 -4.237 1.00 34.22 315 LEU A N 1
ATOM 2501 C CA . LEU A 1 315 ? 16.275 -16.927 -3.606 1.00 34.22 315 LEU A CA 1
ATOM 2502 C C . LEU A 1 315 ? 17.091 -18.000 -2.874 1.00 34.22 315 LEU A C 1
ATOM 2504 O O . LEU A 1 315 ? 18.337 -17.899 -2.909 1.00 34.22 315 LEU A O 1
#